Protein AF-A0A432S2Z3-F1 (afdb_monomer)

Radius of gyration: 18.78 Å; Cα contacts (8 Å, |Δi|>4): 650; chains: 1; bounding box: 51×46×51 Å

pLDDT: mean 90.77, std 9.57, range [35.53, 98.69]

Foldseek 3Di:
DAWAADAPVDRIWDWDWDKDWDWAADPPQKIKIWIKTQTPDTDQDHPDDQQDPDFDQLCVSLQRVDNDMFTQATWIKGKDAPDVQKIKIKIAARFGRFKGFIWIKIKGAPDQRQKMKIKIKTKIFTADSPDHRHTDPPDIFMWIWIKMWGFDVVVGKIWIKTFTAARVGWGGMKIKMWGADPNKIKIKMWTDTQCVVGDDPLHPDIWIKIKIWAQCCVVDPDDDRDIDIYMYTPRSYRPPHGDHGPDPPCVVCVCVGSNNCVVVVVVVD

Structure (mmCIF, N/CA/C/O backbone):
data_AF-A0A432S2Z3-F1
#
_entry.id   AF-A0A432S2Z3-F1
#
loop_
_atom_site.group_PDB
_atom_site.id
_atom_site.type_symbol
_atom_site.label_atom_id
_atom_site.label_alt_id
_atom_site.label_comp_id
_atom_site.label_asym_id
_atom_site.label_entity_id
_atom_site.label_seq_id
_atom_site.pdbx_PDB_ins_code
_atom_site.Cartn_x
_atom_site.Cartn_y
_atom_site.Cartn_z
_atom_site.occupancy
_atom_site.B_iso_or_equiv
_atom_site.auth_seq_id
_atom_site.auth_comp_id
_atom_site.auth_asym_id
_atom_site.auth_atom_id
_atom_site.pdbx_PDB_model_num
ATOM 1 N N . MET A 1 1 ? 5.017 -10.961 11.862 1.00 83.06 1 MET A N 1
ATOM 2 C CA . MET A 1 1 ? 5.140 -9.880 12.859 1.00 83.06 1 MET A CA 1
ATOM 3 C C . MET A 1 1 ? 4.697 -8.585 12.212 1.00 83.06 1 MET A C 1
ATOM 5 O O . MET A 1 1 ? 5.140 -8.296 11.106 1.00 83.06 1 MET A O 1
ATOM 9 N N . ARG A 1 2 ? 3.798 -7.854 12.864 1.00 89.19 2 ARG A N 1
ATOM 10 C CA . ARG A 1 2 ? 3.362 -6.504 12.489 1.00 89.19 2 ARG A CA 1
ATOM 11 C C . ARG A 1 2 ? 3.745 -5.581 13.637 1.00 89.19 2 ARG A C 1
ATOM 13 O O . ARG A 1 2 ? 3.625 -5.992 14.787 1.00 89.19 2 ARG A O 1
ATOM 20 N N . THR A 1 3 ? 4.217 -4.379 13.340 1.00 88.12 3 THR A N 1
ATOM 21 C CA . THR A 1 3 ? 4.682 -3.430 14.356 1.00 88.12 3 THR A CA 1
ATOM 22 C C . THR A 1 3 ? 4.161 -2.041 14.067 1.00 88.12 3 THR A C 1
ATOM 24 O O . THR A 1 3 ? 4.192 -1.605 12.917 1.00 88.12 3 THR A O 1
ATOM 27 N N . PHE A 1 4 ? 3.775 -1.340 15.123 1.00 86.69 4 PHE A N 1
ATOM 28 C CA . PHE A 1 4 ? 3.493 0.082 15.096 1.00 86.69 4 PHE A CA 1
ATOM 29 C C . PHE A 1 4 ? 4.321 0.780 16.159 1.00 86.69 4 PHE A C 1
ATOM 31 O O . PHE A 1 4 ? 4.591 0.242 17.234 1.00 86.69 4 PHE A O 1
ATOM 38 N N . LEU A 1 5 ? 4.748 1.984 15.825 1.00 84.00 5 LEU A N 1
ATOM 39 C CA . LEU A 1 5 ? 5.588 2.810 16.669 1.00 84.00 5 LEU A CA 1
ATOM 40 C C . LEU A 1 5 ? 4.879 4.138 16.904 1.00 84.00 5 LEU A C 1
ATOM 42 O O . LEU A 1 5 ? 4.073 4.570 16.077 1.00 84.00 5 LEU A O 1
ATOM 46 N N . ASN A 1 6 ? 5.230 4.786 18.011 1.00 80.69 6 ASN A N 1
ATOM 47 C CA . ASN A 1 6 ? 4.823 6.155 18.312 1.00 80.69 6 ASN A CA 1
ATOM 48 C C . ASN A 1 6 ? 3.299 6.337 18.469 1.00 80.69 6 ASN A C 1
ATOM 50 O O . ASN A 1 6 ? 2.695 7.193 17.823 1.00 80.69 6 ASN A O 1
ATOM 54 N N . ASP A 1 7 ? 2.681 5.521 19.329 1.00 82.38 7 ASP A N 1
ATOM 55 C CA . ASP A 1 7 ? 1.308 5.733 19.794 1.00 82.38 7 ASP A CA 1
ATOM 56 C C . ASP A 1 7 ? 1.295 6.238 21.248 1.00 82.38 7 ASP A C 1
ATOM 58 O O . ASP A 1 7 ? 2.054 5.717 22.071 1.00 82.38 7 ASP A O 1
ATOM 62 N N . PRO A 1 8 ? 0.428 7.200 21.614 1.00 80.56 8 PRO A N 1
ATOM 63 C CA . PRO A 1 8 ? 0.307 7.683 22.989 1.00 80.56 8 PRO A CA 1
ATOM 64 C C . PRO A 1 8 ? -0.006 6.589 24.021 1.00 80.56 8 PRO A C 1
ATOM 66 O O . PRO A 1 8 ? 0.366 6.722 25.182 1.00 80.56 8 PRO A O 1
ATOM 69 N N . SER A 1 9 ? -0.638 5.480 23.621 1.00 82.75 9 SER A N 1
ATOM 70 C CA . SER A 1 9 ? -0.904 4.338 24.509 1.00 82.75 9 SER A CA 1
ATOM 71 C C . SER A 1 9 ? 0.289 3.385 24.677 1.00 82.75 9 SER A C 1
ATOM 73 O O . SER A 1 9 ? 0.173 2.346 25.332 1.00 82.75 9 SER A O 1
ATOM 75 N N . GLY A 1 10 ? 1.424 3.671 24.037 1.00 84.12 10 GLY A N 1
ATOM 76 C CA . GLY A 1 10 ? 2.666 2.918 24.168 1.00 84.12 10 GLY A CA 1
ATOM 77 C C . GLY A 1 10 ? 3.571 3.088 22.952 1.00 84.12 10 GLY A C 1
ATOM 78 O O . GLY A 1 10 ? 3.137 2.922 21.813 1.00 84.12 10 GLY A O 1
ATOM 79 N N . ALA A 1 11 ? 4.855 3.348 23.205 1.00 84.75 11 ALA A N 1
ATOM 80 C CA . ALA A 1 11 ? 5.832 3.652 22.161 1.00 84.75 11 ALA A CA 1
ATOM 81 C C . ALA A 1 11 ? 6.032 2.517 21.139 1.00 84.75 11 ALA A C 1
ATOM 83 O O . ALA A 1 11 ? 6.330 2.799 19.979 1.00 84.75 11 ALA A O 1
ATOM 84 N N . PHE A 1 12 ? 5.849 1.256 21.553 1.00 90.31 12 PHE A N 1
ATOM 85 C CA . PHE A 1 12 ? 5.979 0.071 20.706 1.00 90.31 12 PHE A CA 1
ATOM 86 C C . PHE A 1 12 ? 4.759 -0.842 20.839 1.00 90.31 12 PHE A C 1
ATOM 88 O O . PHE A 1 12 ? 4.433 -1.327 21.927 1.00 90.31 12 PHE A O 1
ATOM 95 N N . LYS A 1 13 ? 4.108 -1.102 19.708 1.00 91.69 13 LYS A N 1
ATOM 96 C CA . LYS A 1 13 ? 2.968 -2.006 19.568 1.00 91.69 13 LYS A CA 1
ATOM 97 C C . LYS A 1 13 ? 3.309 -3.085 18.552 1.00 91.69 13 LYS A C 1
ATOM 99 O O . LYS A 1 13 ? 3.955 -2.811 17.541 1.00 91.69 13 LYS A O 1
ATOM 104 N N . TYR A 1 14 ? 2.861 -4.305 18.792 1.00 91.75 14 TYR A N 1
ATOM 105 C CA . TYR A 1 14 ? 3.186 -5.442 17.957 1.00 91.75 14 TYR A CA 1
ATOM 106 C C . TYR A 1 14 ? 2.089 -6.503 17.951 1.00 91.75 14 TYR A C 1
ATOM 108 O O . TYR A 1 14 ? 1.353 -6.697 18.917 1.00 91.75 14 TYR A O 1
ATOM 116 N N . GLU A 1 15 ? 2.060 -7.244 16.850 1.00 93.31 15 GLU A N 1
ATOM 117 C CA . GLU A 1 15 ? 1.366 -8.516 16.727 1.00 93.31 15 GLU A CA 1
ATOM 118 C C . GLU A 1 15 ? 2.347 -9.554 16.181 1.00 93.31 15 GLU A C 1
ATOM 120 O O . GLU A 1 15 ? 2.949 -9.388 15.109 1.00 93.31 15 GLU A O 1
ATOM 125 N N . ILE A 1 16 ? 2.491 -10.652 16.913 1.00 92.56 16 ILE A N 1
ATOM 126 C CA . ILE A 1 16 ? 3.128 -11.867 16.420 1.00 92.56 16 ILE A CA 1
ATOM 127 C C . ILE A 1 16 ? 2.003 -12.813 16.021 1.00 92.56 16 ILE A C 1
ATOM 129 O O . ILE A 1 16 ? 1.128 -13.126 16.822 1.00 92.56 16 ILE A O 1
ATOM 133 N N . SER A 1 17 ? 2.039 -13.268 14.775 1.00 93.69 17 SER A N 1
ATOM 134 C CA . SER A 1 17 ? 1.046 -14.164 14.196 1.00 93.69 17 SER A CA 1
ATOM 135 C C . SER A 1 17 ? 1.728 -15.264 13.399 1.00 93.69 17 SER A C 1
ATOM 137 O O . SER A 1 17 ? 2.817 -15.070 12.844 1.00 93.69 17 SER A O 1
ATOM 139 N N . TYR A 1 18 ? 1.045 -16.395 13.294 1.00 93.31 18 TYR A N 1
ATOM 140 C CA . TYR A 1 18 ? 1.329 -17.402 12.291 1.00 93.31 18 TYR A CA 1
ATOM 141 C C . TYR A 1 18 ? 0.541 -17.072 11.018 1.00 93.31 18 TYR A C 1
ATOM 143 O O . TYR A 1 18 ? -0.690 -17.054 11.024 1.00 93.31 18 TYR A O 1
ATOM 151 N N . ASP A 1 19 ? 1.253 -16.757 9.936 1.00 92.00 19 ASP A N 1
ATOM 152 C CA . ASP A 1 19 ? 0.658 -16.351 8.663 1.00 92.00 19 ASP A CA 1
ATOM 153 C C . ASP A 1 19 ? 0.707 -17.511 7.656 1.00 92.00 19 ASP A C 1
ATOM 155 O O . ASP A 1 19 ? 1.789 -17.980 7.295 1.00 92.00 19 ASP A O 1
ATOM 159 N N . VAL A 1 20 ? -0.455 -17.914 7.142 1.00 92.38 20 VAL A N 1
ATOM 160 C CA . VAL A 1 20 ? -0.591 -18.906 6.066 1.00 92.38 20 VAL A CA 1
ATOM 161 C C . VAL A 1 20 ? -0.991 -18.178 4.791 1.00 92.38 20 VAL A C 1
ATOM 163 O O . VAL A 1 20 ? -1.997 -17.471 4.761 1.00 92.38 20 VAL A O 1
ATOM 166 N N . GLY A 1 21 ? -0.185 -18.318 3.741 1.00 91.75 21 GLY A N 1
ATOM 167 C CA . GLY A 1 21 ? -0.427 -17.694 2.443 1.00 91.75 21 GLY A CA 1
ATOM 168 C C . GLY A 1 21 ? -0.534 -18.735 1.338 1.00 91.75 21 GLY A C 1
ATOM 169 O O . GLY A 1 21 ? 0.281 -19.652 1.282 1.00 91.75 21 GLY A O 1
ATOM 170 N N . LEU A 1 22 ? -1.502 -18.549 0.449 1.00 92.38 22 LEU A N 1
ATOM 171 C CA . LEU A 1 22 ? -1.678 -19.307 -0.782 1.00 92.38 22 LEU A CA 1
ATOM 172 C C . LEU A 1 22 ? -1.592 -18.341 -1.963 1.00 92.38 22 LEU A C 1
ATOM 174 O O . LEU A 1 22 ? -2.220 -17.278 -1.956 1.00 92.38 22 LEU A O 1
ATOM 178 N N . LYS A 1 23 ? -0.836 -18.728 -2.987 1.00 93.00 23 LYS A N 1
ATOM 179 C CA . LYS A 1 23 ? -0.859 -18.070 -4.287 1.00 93.00 23 LYS A CA 1
ATOM 180 C C . LYS A 1 23 ? -0.928 -19.136 -5.365 1.00 93.00 23 LYS A C 1
ATOM 182 O O . LYS A 1 23 ? 0.042 -19.861 -5.540 1.00 93.00 23 LYS A O 1
ATOM 187 N N . GLU A 1 24 ? -2.043 -19.174 -6.077 1.00 94.56 24 GLU A N 1
ATOM 188 C CA . GLU A 1 24 ? -2.313 -20.199 -7.082 1.00 94.56 24 GLU A CA 1
ATOM 189 C C . GLU A 1 24 ? -2.576 -19.548 -8.437 1.00 94.56 24 GLU A C 1
ATOM 191 O O . GLU A 1 24 ? -3.409 -18.642 -8.538 1.00 94.56 24 GLU A O 1
ATOM 196 N N . TYR A 1 25 ? -1.854 -19.988 -9.469 1.00 94.31 25 TYR A N 1
ATOM 197 C CA . TYR A 1 25 ? -2.072 -19.534 -10.840 1.00 94.31 25 TYR A CA 1
ATOM 198 C C . TYR A 1 25 ? -3.159 -20.382 -11.489 1.00 94.31 25 TYR A C 1
ATOM 200 O O . TYR A 1 25 ? -3.118 -21.606 -11.456 1.00 94.31 25 TYR A O 1
ATOM 208 N N . LEU A 1 26 ? -4.130 -19.708 -12.083 1.00 94.38 26 LEU A N 1
ATOM 209 C CA . LEU A 1 26 ? -5.248 -20.309 -12.790 1.00 94.38 26 LEU A CA 1
ATOM 210 C C . LEU A 1 26 ? -5.052 -20.136 -14.302 1.00 94.38 26 LEU A C 1
ATOM 212 O O . LEU A 1 26 ? -4.143 -19.442 -14.766 1.00 94.38 26 LEU A O 1
ATOM 216 N N . PHE A 1 27 ? -5.941 -20.740 -15.087 1.00 91.00 27 PHE A N 1
ATOM 217 C CA . PHE A 1 27 ? -5.995 -20.512 -16.530 1.00 91.00 27 PHE A CA 1
ATOM 218 C C . PHE A 1 27 ? -6.279 -19.032 -16.865 1.00 91.00 27 PHE A C 1
ATOM 220 O O . PHE A 1 27 ? -6.790 -18.269 -16.042 1.00 91.00 27 PHE A O 1
ATOM 227 N N . ASN A 1 28 ? -5.974 -18.625 -18.101 1.00 90.94 28 ASN A N 1
ATOM 228 C CA . ASN A 1 28 ? -6.302 -17.302 -18.654 1.00 90.94 28 ASN A CA 1
ATOM 229 C C . ASN A 1 28 ? -5.677 -16.111 -17.904 1.00 90.94 28 ASN A C 1
ATOM 231 O O . ASN A 1 28 ? -6.290 -15.053 -17.788 1.00 90.94 28 ASN A O 1
ATOM 235 N N . ASN A 1 29 ? -4.448 -16.270 -17.406 1.00 94.00 29 ASN A N 1
ATOM 236 C CA . ASN A 1 29 ? -3.693 -15.229 -16.699 1.00 94.00 29 ASN A CA 1
ATOM 237 C C . ASN A 1 29 ? -4.327 -14.742 -15.383 1.00 94.00 29 ASN A C 1
ATOM 239 O O . ASN A 1 29 ? -3.984 -13.668 -14.872 1.00 94.00 29 ASN A O 1
ATOM 243 N N . PHE A 1 30 ? -5.241 -15.534 -14.822 1.00 96.69 30 PHE A N 1
ATOM 244 C CA . PHE A 1 30 ? -5.771 -15.305 -13.490 1.00 96.69 30 PHE A CA 1
ATOM 245 C C . PHE A 1 30 ? -4.881 -15.952 -12.437 1.00 96.69 30 PHE A C 1
ATOM 247 O O . PHE A 1 30 ? -4.248 -16.978 -12.667 1.00 96.69 30 PHE A O 1
ATOM 254 N N . PHE A 1 31 ? -4.850 -15.371 -11.246 1.00 96.12 31 PHE A N 1
ATOM 255 C CA . PHE A 1 31 ? -4.277 -16.022 -10.079 1.00 96.12 31 PHE A CA 1
ATOM 256 C C . PHE A 1 31 ? -4.981 -15.559 -8.809 1.00 96.12 31 PHE A C 1
ATOM 258 O O . PHE A 1 31 ? -5.352 -14.390 -8.656 1.00 96.12 31 PHE A O 1
ATOM 265 N N . ILE A 1 32 ? -5.150 -16.478 -7.871 1.00 97.06 32 ILE A N 1
ATOM 266 C CA . ILE A 1 32 ? -5.733 -16.188 -6.566 1.00 97.06 32 ILE A CA 1
ATOM 267 C C . ILE A 1 32 ? -4.602 -15.963 -5.576 1.00 97.06 32 ILE A C 1
ATOM 269 O O . ILE A 1 32 ? -3.614 -16.695 -5.560 1.00 97.06 32 ILE A O 1
ATOM 273 N N . THR A 1 33 ? -4.753 -14.935 -4.746 1.00 95.81 33 THR A N 1
ATOM 274 C CA . THR A 1 33 ? -3.907 -14.728 -3.570 1.00 95.81 33 THR A CA 1
ATOM 275 C C . THR A 1 33 ? -4.793 -14.722 -2.338 1.00 95.81 33 THR A C 1
ATOM 277 O O . THR A 1 33 ? -5.794 -14.011 -2.297 1.00 95.81 33 THR A O 1
ATOM 280 N N . SER A 1 34 ? -4.425 -15.520 -1.344 1.00 96.00 34 SER A N 1
ATOM 281 C CA . SER A 1 34 ? -5.084 -15.558 -0.046 1.00 96.00 34 SER A CA 1
ATOM 282 C C . SER A 1 34 ? -4.031 -15.549 1.045 1.00 96.00 34 SER A C 1
ATOM 284 O O . SER A 1 34 ? -3.003 -16.221 0.940 1.00 96.00 34 SER A O 1
ATOM 286 N N . LYS A 1 35 ? -4.278 -14.791 2.106 1.00 95.50 35 LYS A N 1
ATOM 287 C CA . LYS A 1 35 ? -3.418 -14.772 3.278 1.00 95.50 35 LYS A CA 1
ATOM 288 C C . LYS A 1 35 ? -4.268 -14.687 4.531 1.00 95.50 35 LYS A C 1
ATOM 290 O O . LYS A 1 35 ? -5.021 -13.733 4.715 1.00 95.50 35 LYS A O 1
ATOM 295 N N . ILE A 1 36 ? -4.087 -15.656 5.416 1.00 95.75 36 ILE A N 1
ATOM 296 C CA . ILE A 1 36 ? -4.724 -15.731 6.728 1.00 95.75 36 ILE A CA 1
ATOM 297 C C . ILE A 1 36 ? -3.650 -15.512 7.792 1.00 95.75 36 ILE A C 1
ATOM 299 O O . ILE A 1 36 ? -2.535 -16.017 7.670 1.00 95.75 36 ILE A O 1
ATOM 303 N N . ALA A 1 37 ? -3.975 -14.738 8.822 1.00 95.06 37 ALA A N 1
ATOM 304 C CA . ALA A 1 37 ? -3.128 -14.519 9.985 1.00 95.06 37 ALA A CA 1
ATOM 305 C C . ALA A 1 37 ? -3.826 -15.043 11.241 1.00 95.06 37 ALA A C 1
ATOM 307 O O . ALA A 1 37 ? -4.972 -14.681 11.513 1.00 95.06 37 ALA A O 1
ATOM 308 N N . ILE A 1 38 ? -3.121 -15.877 11.999 1.00 95.81 38 ILE A N 1
ATOM 309 C CA . ILE A 1 38 ? -3.555 -16.411 13.290 1.00 95.81 38 ILE A CA 1
ATOM 310 C C . ILE A 1 38 ? -2.706 -15.721 14.364 1.00 95.81 38 ILE A C 1
ATOM 312 O O . ILE A 1 38 ? -1.513 -16.025 14.468 1.00 95.81 38 ILE A O 1
ATOM 316 N N . PRO A 1 39 ? -3.253 -14.748 15.111 1.00 94.81 39 PRO A N 1
ATOM 317 C CA . PRO A 1 39 ? -2.512 -14.065 16.167 1.00 94.81 39 PRO A CA 1
ATOM 318 C C . PRO A 1 39 ? -2.072 -15.047 17.255 1.00 94.81 39 PRO A C 1
ATOM 320 O O . PRO A 1 39 ? -2.840 -15.909 17.667 1.00 94.81 39 PRO A O 1
ATOM 323 N N . LEU A 1 40 ? -0.825 -14.917 17.703 1.00 94.88 40 LEU A N 1
ATOM 324 C CA . LEU A 1 40 ? -0.255 -15.672 18.824 1.00 94.88 40 LEU A CA 1
ATOM 325 C C . LEU A 1 40 ? -0.132 -14.781 20.062 1.00 94.88 40 LEU A C 1
ATOM 327 O O . LEU A 1 40 ? -0.437 -15.192 21.174 1.00 94.88 40 LEU A O 1
ATOM 331 N N . THR A 1 41 ? 0.322 -13.544 19.860 1.00 94.62 41 THR A N 1
ATOM 332 C CA . THR A 1 41 ? 0.353 -12.502 20.886 1.00 94.62 41 THR A CA 1
ATOM 333 C C . THR A 1 41 ? 0.211 -11.137 20.228 1.00 94.62 41 THR A C 1
ATOM 335 O O . THR A 1 41 ? 0.667 -10.926 19.099 1.00 94.62 41 THR A O 1
ATOM 338 N N . ASN A 1 42 ? -0.465 -10.220 20.912 1.00 94.44 42 ASN A N 1
ATOM 339 C CA . ASN A 1 42 ? -0.844 -8.934 20.353 1.00 94.44 42 ASN A CA 1
ATOM 340 C C . ASN A 1 42 ? -1.078 -7.912 21.463 1.00 94.44 42 ASN A C 1
ATOM 342 O O . ASN A 1 42 ? -1.812 -8.188 22.412 1.00 94.44 42 ASN A O 1
ATOM 346 N N . ASN A 1 43 ? -0.482 -6.731 21.321 1.00 93.38 43 ASN A N 1
ATOM 347 C CA . ASN A 1 43 ? -0.740 -5.587 22.194 1.00 93.38 43 ASN A CA 1
ATOM 348 C C . ASN A 1 43 ? -1.125 -4.318 21.410 1.00 93.38 43 ASN A C 1
ATOM 350 O O . ASN A 1 43 ? -1.099 -3.220 21.974 1.00 93.38 43 ASN A O 1
ATOM 354 N N . ILE A 1 44 ? -1.458 -4.450 20.120 1.00 92.88 44 ILE A N 1
ATOM 355 C CA . ILE A 1 44 ? -1.888 -3.337 19.271 1.00 92.88 44 ILE A CA 1
ATOM 356 C C . ILE A 1 44 ? -3.224 -2.814 19.785 1.00 92.88 44 ILE A C 1
ATOM 358 O O . ILE A 1 44 ? -4.248 -3.486 19.740 1.00 92.88 44 ILE A O 1
ATOM 362 N N . LYS A 1 45 ? -3.187 -1.579 20.264 1.00 91.38 45 LYS A N 1
ATOM 363 C CA . LYS A 1 45 ? -4.333 -0.773 20.663 1.00 91.38 45 LYS A CA 1
ATOM 364 C C . LYS A 1 45 ? -3.901 0.680 20.540 1.00 91.38 45 LYS A C 1
ATOM 366 O O . LYS A 1 45 ? -2.734 0.965 20.824 1.00 91.38 45 LYS A O 1
ATOM 371 N N . SER A 1 46 ? -4.806 1.562 20.138 1.00 88.19 46 SER A N 1
ATOM 372 C CA . SER A 1 46 ? -4.600 3.004 20.220 1.00 88.19 46 SER A CA 1
ATOM 373 C C . SER A 1 46 ? -5.595 3.626 21.201 1.00 88.19 46 SER A C 1
ATOM 375 O O . SER A 1 46 ? -6.655 3.063 21.472 1.00 88.19 46 SER A O 1
ATOM 377 N N . ILE A 1 47 ? -5.226 4.773 21.771 1.00 87.56 47 ILE A N 1
ATOM 378 C CA . ILE A 1 47 ? -6.174 5.681 22.443 1.00 87.56 47 ILE A CA 1
ATOM 379 C C . ILE A 1 47 ? -6.544 6.873 21.553 1.00 87.56 47 ILE A C 1
ATOM 381 O O . ILE A 1 47 ? -7.367 7.695 21.946 1.00 87.56 47 ILE A O 1
ATOM 385 N N . ASN A 1 48 ? -5.918 6.995 20.379 1.00 86.31 48 ASN A N 1
ATOM 386 C CA . ASN A 1 48 ? -6.251 8.034 19.420 1.00 86.31 48 ASN A CA 1
ATOM 387 C C . ASN A 1 48 ? -7.533 7.634 18.703 1.00 86.31 48 ASN A C 1
ATOM 389 O O . ASN A 1 48 ? -7.539 6.689 17.915 1.00 86.31 48 ASN A O 1
ATOM 393 N N . GLU A 1 49 ? -8.606 8.375 18.948 1.00 88.31 49 GLU A N 1
ATOM 394 C CA . GLU A 1 49 ? -9.818 8.192 18.165 1.00 88.31 49 GLU A CA 1
ATOM 395 C C . GLU A 1 49 ? -9.618 8.712 16.732 1.00 88.31 49 GLU A C 1
ATOM 397 O O . GLU A 1 49 ? -8.952 9.736 16.524 1.00 88.31 49 GLU A O 1
ATOM 402 N N . PRO A 1 50 ? -10.200 8.036 15.727 1.00 91.12 50 PRO A N 1
ATOM 403 C CA . PRO A 1 50 ? -10.155 8.505 14.354 1.00 91.12 50 PRO A CA 1
ATOM 404 C C . PRO A 1 50 ? -10.728 9.922 14.211 1.00 91.12 50 PRO A C 1
ATOM 406 O O . PRO A 1 50 ? -11.844 10.206 14.638 1.00 91.12 50 PRO A O 1
ATOM 409 N N . LEU A 1 51 ? -9.976 10.814 13.561 1.00 89.44 51 LEU A N 1
ATOM 410 C CA . LEU A 1 51 ? -10.332 12.237 13.433 1.00 89.44 51 LEU A CA 1
ATOM 411 C C . LEU A 1 51 ? -11.402 12.521 12.365 1.00 89.44 51 LEU A C 1
ATOM 413 O O . LEU A 1 51 ? -11.886 13.648 12.255 1.00 89.44 51 LEU A O 1
ATOM 417 N N . MET A 1 52 ? -11.752 11.521 11.555 1.00 88.69 52 MET A N 1
ATOM 418 C CA . MET A 1 52 ? -12.754 11.620 10.496 1.00 88.69 52 MET A CA 1
ATOM 419 C C . MET A 1 52 ? -13.918 10.677 10.785 1.00 88.69 52 MET A C 1
ATOM 421 O O . MET A 1 52 ? -13.704 9.556 11.234 1.00 88.69 52 MET A O 1
ATOM 425 N N . GLU A 1 53 ? -15.137 11.084 10.424 1.00 88.31 53 GLU A N 1
ATOM 426 C CA . GLU A 1 53 ? -16.344 10.247 10.544 1.00 88.31 53 GLU A CA 1
ATOM 427 C C . GLU A 1 53 ? -16.194 8.900 9.818 1.00 88.31 53 GLU A C 1
ATOM 429 O O . GLU A 1 53 ? -16.629 7.854 10.291 1.00 88.31 53 GLU A O 1
ATOM 434 N N . ASN A 1 54 ? -15.543 8.926 8.653 1.00 91.88 54 ASN A N 1
ATOM 435 C CA . ASN A 1 54 ? -15.263 7.748 7.847 1.00 91.88 54 ASN A CA 1
ATOM 436 C C . ASN A 1 54 ? -13.745 7.604 7.674 1.00 91.88 54 ASN A C 1
ATOM 438 O O . ASN A 1 54 ? -13.212 8.064 6.657 1.00 91.88 54 ASN A O 1
ATOM 442 N N . PRO A 1 55 ? -13.046 7.016 8.659 1.00 94.06 55 PRO A N 1
ATOM 443 C CA . PRO A 1 55 ? -11.596 6.895 8.626 1.00 94.06 55 PRO A CA 1
ATOM 444 C C . PRO A 1 5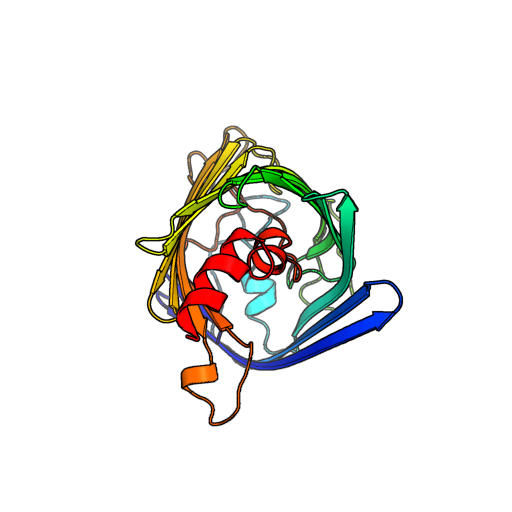5 ? -11.126 5.938 7.534 1.00 94.06 55 PRO A C 1
ATOM 446 O O . PRO A 1 55 ? -11.836 5.006 7.150 1.00 94.06 55 PRO A O 1
ATOM 449 N N . VAL A 1 56 ? -9.914 6.164 7.029 1.00 94.69 56 VAL A N 1
ATOM 450 C CA . VAL A 1 56 ? -9.302 5.347 5.974 1.00 94.69 56 VAL A CA 1
ATOM 451 C C . VAL A 1 56 ? -8.339 4.326 6.578 1.00 94.69 56 VAL A C 1
ATOM 453 O O . VAL A 1 56 ? -8.467 3.131 6.306 1.00 94.69 56 VAL A O 1
ATOM 456 N N . ARG A 1 57 ? -7.396 4.779 7.407 1.00 93.94 57 ARG A N 1
ATOM 457 C CA . ARG A 1 57 ? -6.364 3.973 8.078 1.00 93.94 57 ARG A CA 1
ATOM 458 C C . ARG A 1 57 ? -6.275 4.224 9.576 1.00 93.94 57 ARG A C 1
ATOM 460 O O . ARG A 1 57 ? -5.774 3.349 10.273 1.00 93.94 57 ARG A O 1
ATOM 467 N N . SER A 1 58 ? -6.748 5.367 10.068 1.00 93.62 58 SER A N 1
ATOM 468 C CA . SER A 1 58 ? -6.602 5.739 11.480 1.00 93.62 58 SER A CA 1
ATOM 469 C C . SER A 1 58 ? -7.302 4.784 12.457 1.00 93.62 58 SER A C 1
ATOM 471 O O . SER A 1 58 ? -6.930 4.749 13.620 1.00 93.62 58 SER A O 1
ATOM 473 N N . ASP A 1 59 ? -8.238 3.958 11.980 1.00 94.44 59 ASP A N 1
ATOM 474 C CA . ASP A 1 59 ? -8.940 2.905 12.725 1.00 94.44 59 ASP A CA 1
ATOM 475 C C . ASP A 1 59 ? -8.306 1.500 12.590 1.00 94.44 59 ASP A C 1
ATOM 477 O O . ASP A 1 59 ? -8.970 0.493 12.837 1.00 94.44 59 ASP A O 1
ATOM 481 N N . ILE A 1 60 ? -7.047 1.383 12.146 1.00 93.81 60 ILE A N 1
ATOM 482 C CA . ILE A 1 60 ? -6.364 0.090 11.921 1.00 93.81 60 ILE A CA 1
ATOM 483 C C . ILE A 1 60 ? -6.190 -0.748 13.192 1.00 93.81 60 ILE A C 1
ATOM 485 O O . ILE A 1 60 ? -6.190 -1.981 13.108 1.00 93.81 60 ILE A O 1
ATOM 489 N N . ASP A 1 61 ? -6.094 -0.124 14.366 1.00 93.56 61 ASP A N 1
ATOM 490 C CA . ASP A 1 61 ? -6.043 -0.831 15.648 1.00 93.56 61 ASP A CA 1
ATOM 491 C C . ASP A 1 61 ? -7.301 -1.674 15.889 1.00 93.56 61 ASP A C 1
ATOM 493 O O . ASP A 1 61 ? -7.194 -2.769 16.433 1.00 93.56 61 ASP A O 1
ATOM 497 N N . ARG A 1 62 ? -8.471 -1.241 15.404 1.00 93.81 62 ARG A N 1
ATOM 498 C CA . ARG A 1 62 ? -9.724 -2.008 15.517 1.00 93.81 62 ARG A CA 1
ATOM 499 C C . ARG A 1 62 ? -9.680 -3.329 14.751 1.00 93.81 62 ARG A C 1
ATOM 501 O O . ARG A 1 62 ? -10.320 -4.290 15.169 1.00 93.81 62 ARG A O 1
ATOM 508 N N . TYR A 1 63 ? -8.905 -3.393 13.665 1.00 94.06 63 TYR A N 1
ATOM 509 C CA . TYR A 1 63 ? -8.711 -4.607 12.861 1.00 94.06 63 TYR A CA 1
ATOM 510 C C . TYR A 1 63 ? -7.581 -5.457 13.424 1.00 94.06 63 TYR A C 1
ATOM 512 O O . TYR A 1 63 ? -7.721 -6.669 13.563 1.00 94.06 63 TYR A O 1
ATOM 520 N N . LEU A 1 64 ? -6.435 -4.834 13.713 1.00 93.38 64 LEU A N 1
ATOM 521 C CA . LEU A 1 64 ? -5.239 -5.560 14.118 1.00 93.38 64 LEU A CA 1
ATOM 522 C C . LEU A 1 64 ? -5.252 -5.944 15.588 1.00 93.38 64 LEU A C 1
ATOM 524 O O . LEU A 1 64 ? -4.785 -7.029 15.882 1.00 93.38 64 LEU A O 1
ATOM 528 N N . GLY A 1 65 ? -5.825 -5.147 16.486 1.00 91.50 65 GLY A N 1
ATOM 529 C CA . GLY A 1 65 ? -5.834 -5.385 17.934 1.00 91.50 65 GLY A CA 1
ATOM 530 C C . GLY A 1 65 ? -6.667 -6.581 18.401 1.00 91.50 65 GLY A C 1
ATOM 531 O O . GLY A 1 65 ? -6.582 -6.984 19.558 1.00 91.50 65 GLY A O 1
ATOM 532 N N . GLN A 1 66 ? -7.454 -7.189 17.513 1.00 89.06 66 GLN A N 1
ATOM 533 C CA . GLN A 1 66 ? -8.238 -8.379 17.839 1.00 89.06 66 GLN A CA 1
ATOM 534 C C . GLN A 1 66 ? -7.349 -9.623 17.967 1.00 89.06 66 GLN A C 1
ATOM 536 O O . GLN A 1 66 ? -6.349 -9.755 17.264 1.00 89.06 66 GLN A O 1
ATOM 541 N N . GLN A 1 67 ? -7.736 -10.585 18.807 1.00 90.94 67 GLN A N 1
ATOM 542 C CA . GLN A 1 67 ? -7.048 -11.887 18.908 1.00 90.94 67 GLN A CA 1
ATOM 543 C C . GLN A 1 67 ? -7.623 -12.956 17.964 1.00 90.94 67 GLN A C 1
ATOM 545 O O . GLN A 1 67 ? -7.113 -14.069 17.890 1.00 90.94 67 GLN A O 1
ATOM 550 N N . ASN A 1 68 ? -8.667 -12.620 17.207 1.00 92.38 68 ASN A N 1
ATOM 551 C CA . ASN A 1 68 ? -9.306 -13.541 16.275 1.00 92.38 68 ASN A CA 1
ATOM 552 C C . ASN A 1 68 ? -8.460 -13.748 15.009 1.00 92.38 68 ASN A C 1
ATOM 554 O O . ASN A 1 68 ? -7.608 -12.925 14.657 1.00 92.38 68 ASN A O 1
ATOM 558 N N . ILE A 1 69 ? -8.741 -14.843 14.296 1.00 94.56 69 ILE A N 1
ATOM 559 C CA . ILE A 1 69 ? -8.190 -15.113 12.961 1.00 94.56 69 ILE A CA 1
ATOM 560 C C . ILE A 1 69 ? -8.531 -13.944 12.030 1.00 94.56 69 ILE A C 1
ATOM 562 O O . ILE A 1 69 ? -9.642 -13.420 12.066 1.00 94.56 69 ILE A O 1
ATOM 566 N N . LYS A 1 70 ? -7.585 -13.550 11.171 1.00 94.50 70 LYS A N 1
ATOM 567 C CA . LYS A 1 70 ? -7.744 -12.430 10.236 1.00 94.50 70 LYS A CA 1
ATOM 568 C C . LYS A 1 70 ? -7.508 -12.873 8.803 1.00 94.50 70 LYS A C 1
ATOM 570 O O . LYS A 1 70 ? -6.493 -13.494 8.496 1.00 94.50 70 LYS A O 1
ATOM 575 N N . ILE A 1 71 ? -8.397 -12.474 7.899 1.00 95.62 71 ILE A N 1
ATOM 576 C CA . ILE A 1 71 ? -8.154 -12.578 6.456 1.00 95.62 71 ILE A CA 1
ATOM 577 C C . ILE A 1 71 ? -7.397 -11.321 6.035 1.00 95.62 71 ILE A C 1
ATOM 579 O O . ILE A 1 71 ? -7.985 -10.246 5.914 1.00 95.62 71 ILE A O 1
ATOM 583 N N . MET A 1 72 ? -6.089 -11.449 5.834 1.00 95.12 72 MET A N 1
ATOM 584 C CA . MET A 1 72 ? -5.219 -10.355 5.399 1.00 95.12 72 MET A CA 1
ATOM 585 C C . MET A 1 72 ? -5.498 -9.968 3.951 1.00 95.12 72 MET A C 1
ATOM 587 O O . MET A 1 72 ? -5.493 -8.785 3.627 1.00 95.12 72 MET A O 1
ATOM 591 N N . ASN A 1 73 ? -5.739 -10.964 3.102 1.00 96.06 73 ASN A N 1
ATOM 592 C CA . ASN A 1 73 ? -6.309 -10.782 1.777 1.00 96.06 73 ASN A CA 1
ATOM 593 C C . ASN A 1 73 ? -6.973 -12.077 1.292 1.00 96.06 73 ASN A C 1
ATOM 595 O O . ASN A 1 73 ? -6.654 -13.166 1.770 1.00 96.06 73 ASN A O 1
ATOM 599 N N . LEU A 1 74 ? -7.894 -11.921 0.350 1.00 97.62 74 LEU A N 1
ATOM 600 C CA . LEU A 1 74 ? -8.484 -12.969 -0.470 1.00 97.62 74 LEU A CA 1
ATOM 601 C C . LEU A 1 74 ? -8.931 -12.310 -1.777 1.00 97.62 74 LEU A C 1
ATOM 603 O O . LEU A 1 74 ? -10.016 -11.730 -1.850 1.00 97.62 74 LEU A O 1
ATOM 607 N N . SER A 1 75 ? -8.070 -12.372 -2.785 1.00 97.56 75 SER A N 1
ATOM 608 C CA . SER A 1 75 ? -8.250 -11.654 -4.045 1.00 97.56 75 SER A CA 1
ATOM 609 C C . SER A 1 75 ? -8.077 -12.558 -5.241 1.00 97.56 75 SER A C 1
ATOM 611 O O . SER A 1 75 ? -7.107 -13.316 -5.331 1.00 97.56 75 SER A O 1
ATOM 613 N N . LEU A 1 76 ? -8.972 -12.379 -6.205 1.00 98.06 76 LEU A N 1
ATOM 614 C CA . LEU A 1 76 ? -8.764 -12.811 -7.572 1.00 98.06 76 LEU A CA 1
ATOM 615 C C . LEU A 1 76 ? -8.023 -11.701 -8.315 1.00 98.06 76 LEU A C 1
ATOM 617 O O . LEU A 1 76 ? -8.410 -10.534 -8.264 1.00 98.06 76 LEU A O 1
ATOM 621 N N . ASN A 1 77 ? -6.951 -12.067 -8.999 1.00 98.06 77 ASN A N 1
ATOM 622 C CA . ASN A 1 77 ? -6.105 -11.140 -9.728 1.00 98.06 77 ASN A CA 1
ATOM 623 C C . ASN A 1 77 ? -6.043 -11.575 -11.188 1.00 98.06 77 ASN A C 1
ATOM 625 O O . ASN A 1 77 ? -6.027 -12.769 -11.479 1.00 98.06 77 ASN A O 1
ATOM 629 N N . TYR A 1 78 ? -5.968 -10.605 -12.084 1.00 97.19 78 TYR A N 1
ATOM 630 C CA . TYR A 1 78 ? -5.753 -10.800 -13.509 1.00 97.19 78 TYR A CA 1
ATOM 631 C C . TYR A 1 78 ? -4.601 -9.911 -13.947 1.00 97.19 78 TYR A C 1
ATOM 633 O O . TYR A 1 78 ? -4.518 -8.755 -13.527 1.00 97.19 78 TYR A O 1
ATOM 641 N N . MET A 1 79 ? -3.714 -10.430 -14.787 1.00 95.75 79 MET A N 1
ATOM 642 C CA . MET A 1 79 ? -2.628 -9.634 -15.338 1.00 95.75 79 MET A CA 1
ATOM 643 C C . MET A 1 79 ? -2.299 -10.082 -16.751 1.00 95.75 79 MET A C 1
ATOM 645 O O . MET A 1 79 ? -2.103 -11.267 -16.978 1.00 95.75 79 MET A O 1
ATOM 649 N N . ASN A 1 80 ? -2.177 -9.156 -17.696 1.00 94.75 80 ASN A N 1
ATOM 650 C CA . ASN A 1 80 ? -1.844 -9.510 -19.073 1.00 94.75 80 ASN A CA 1
ATOM 651 C C . ASN A 1 80 ? -1.001 -8.426 -19.756 1.00 94.75 80 ASN A C 1
ATOM 653 O O . ASN A 1 80 ? -0.975 -7.275 -19.318 1.00 94.75 80 ASN A O 1
ATOM 657 N N . SER A 1 81 ? -0.324 -8.795 -20.842 1.00 93.62 81 SER A N 1
ATOM 658 C CA . SER A 1 81 ? 0.239 -7.843 -21.795 1.00 93.62 81 SER A CA 1
ATOM 659 C C . SER A 1 81 ? -0.839 -7.485 -22.819 1.00 93.62 81 SER A C 1
ATOM 661 O O . SER A 1 81 ? -1.402 -8.366 -23.462 1.00 93.62 81 SER A O 1
ATOM 663 N N . LEU A 1 82 ? -1.164 -6.197 -22.932 1.00 91.88 82 LEU A N 1
ATOM 664 C CA . LEU A 1 82 ? -2.143 -5.697 -23.905 1.00 91.88 82 LEU A CA 1
ATOM 665 C C . LEU A 1 82 ? -1.503 -5.468 -25.275 1.00 91.88 82 LEU A C 1
ATOM 667 O O . LEU A 1 82 ? -2.099 -5.744 -26.311 1.00 91.88 82 LEU A O 1
ATOM 671 N N . TYR A 1 83 ? -0.289 -4.928 -25.262 1.00 90.56 83 TYR A N 1
ATOM 672 C CA . TYR A 1 83 ? 0.511 -4.621 -26.438 1.00 90.56 83 TYR A CA 1
ATOM 673 C C . TYR A 1 83 ? 1.989 -4.628 -26.044 1.00 90.56 83 TYR A C 1
ATOM 675 O O . TYR A 1 83 ? 2.321 -4.756 -24.859 1.00 90.56 83 TYR A O 1
ATOM 683 N N . LYS A 1 84 ? 2.891 -4.432 -27.013 1.00 88.62 84 LYS A N 1
ATOM 684 C CA . LYS A 1 84 ? 4.321 -4.266 -26.736 1.00 88.62 84 LYS A CA 1
ATOM 685 C C . LYS A 1 84 ? 4.521 -3.232 -25.622 1.00 88.62 84 LYS A C 1
ATOM 687 O O . LYS A 1 84 ? 4.017 -2.113 -25.702 1.00 88.62 84 LYS A O 1
ATOM 692 N N . ASN A 1 85 ? 5.226 -3.649 -24.574 1.00 91.19 85 ASN A N 1
ATOM 693 C CA . ASN A 1 85 ? 5.548 -2.858 -23.387 1.00 91.19 85 ASN A CA 1
ATOM 694 C C . ASN A 1 85 ? 4.345 -2.331 -22.579 1.00 91.19 85 ASN A C 1
ATOM 696 O O . ASN A 1 85 ? 4.555 -1.563 -21.645 1.00 91.19 85 ASN A O 1
ATOM 700 N N . THR A 1 86 ? 3.111 -2.738 -22.895 1.00 94.88 86 THR A N 1
ATOM 701 C CA . THR A 1 86 ? 1.892 -2.307 -22.197 1.00 94.88 86 THR A CA 1
ATOM 702 C C . THR A 1 86 ? 1.279 -3.474 -21.441 1.00 94.88 86 THR A C 1
ATOM 704 O O . THR A 1 86 ? 0.994 -4.525 -22.019 1.00 94.88 86 THR A O 1
ATOM 707 N N . PHE A 1 87 ? 1.033 -3.277 -20.153 1.00 95.81 87 PHE A N 1
ATOM 708 C CA . PHE A 1 87 ? 0.536 -4.296 -19.243 1.00 95.81 87 PHE A CA 1
ATOM 709 C C . PHE A 1 87 ? -0.682 -3.783 -18.493 1.00 95.81 87 PHE A C 1
ATOM 711 O O . PHE A 1 87 ? -0.771 -2.602 -18.168 1.00 95.81 87 PHE A O 1
ATOM 718 N N . ILE A 1 88 ? -1.601 -4.690 -18.194 1.00 97.50 88 ILE A N 1
ATOM 719 C CA . ILE A 1 88 ? -2.761 -4.438 -17.348 1.00 97.50 88 ILE A CA 1
ATOM 720 C C . ILE A 1 88 ? -2.720 -5.381 -16.154 1.00 97.50 88 ILE A C 1
ATOM 722 O O . ILE A 1 88 ? -2.347 -6.548 -16.289 1.00 97.50 88 ILE A O 1
ATOM 726 N N . GLY A 1 89 ? -3.118 -4.875 -14.994 1.00 97.44 89 GLY A N 1
ATOM 727 C CA . GLY A 1 89 ? -3.294 -5.643 -13.773 1.00 97.44 89 GLY A CA 1
ATOM 728 C C . GLY A 1 89 ? -4.582 -5.225 -13.083 1.00 97.44 89 GLY A C 1
ATOM 729 O O . GLY A 1 89 ? -4.821 -4.034 -12.915 1.00 97.44 89 GLY A O 1
ATOM 730 N N . VAL A 1 90 ? -5.401 -6.191 -12.681 1.00 98.06 90 VAL A N 1
ATOM 731 C CA . VAL A 1 90 ? -6.664 -5.966 -11.965 1.00 98.06 90 VAL A CA 1
ATOM 732 C C . VAL A 1 90 ? -6.728 -6.905 -10.763 1.00 98.06 90 VAL A C 1
ATOM 734 O O . VAL A 1 90 ? -6.282 -8.050 -10.832 1.00 98.06 90 VAL A O 1
ATOM 737 N N . SER A 1 91 ? -7.266 -6.430 -9.644 1.00 98.25 91 SER A N 1
ATOM 738 C CA . SER A 1 91 ? -7.495 -7.197 -8.417 1.00 98.25 91 SER A CA 1
ATOM 739 C C . SER A 1 91 ? -8.901 -6.942 -7.898 1.00 98.25 91 SER A C 1
ATOM 741 O O . SER A 1 91 ? -9.311 -5.789 -7.761 1.00 98.25 91 SER A O 1
ATOM 743 N N . ALA A 1 92 ? -9.626 -8.008 -7.573 1.00 98.31 92 ALA A N 1
ATOM 744 C CA . ALA A 1 92 ? -10.963 -7.929 -7.004 1.00 98.31 92 ALA A CA 1
ATOM 745 C C . ALA A 1 92 ? -11.123 -8.872 -5.804 1.00 98.31 92 ALA A C 1
ATOM 747 O O . ALA A 1 92 ? -10.605 -9.991 -5.800 1.00 98.31 92 ALA A O 1
ATOM 748 N N . GLY A 1 93 ? -11.878 -8.422 -4.802 1.00 97.94 93 GLY A N 1
ATOM 749 C CA . GLY A 1 93 ? -12.172 -9.171 -3.581 1.00 97.94 93 GLY A CA 1
ATOM 750 C C . GLY A 1 93 ? -11.672 -8.450 -2.333 1.00 97.94 93 GLY A C 1
ATOM 751 O O . GLY A 1 93 ? -11.718 -7.224 -2.240 1.00 97.94 93 GLY A O 1
ATOM 752 N N . TYR A 1 94 ? -11.194 -9.213 -1.357 1.00 97.62 94 TYR A N 1
ATOM 753 C CA . TYR A 1 94 ? -10.629 -8.702 -0.111 1.00 97.62 94 TYR A CA 1
ATOM 754 C C . TYR A 1 94 ? -9.155 -8.371 -0.352 1.00 97.62 94 TYR A C 1
ATOM 756 O O . TYR A 1 94 ? -8.268 -9.114 0.059 1.00 97.62 94 TYR A O 1
ATOM 764 N N . ASN A 1 95 ? -8.903 -7.275 -1.069 1.00 95.88 95 ASN A N 1
ATOM 765 C CA . ASN A 1 95 ? -7.564 -6.872 -1.516 1.00 95.88 95 ASN A CA 1
ATOM 766 C C . ASN A 1 95 ? -6.598 -6.585 -0.365 1.00 95.88 95 ASN A C 1
ATOM 768 O O . ASN A 1 95 ? -5.389 -6.789 -0.494 1.00 95.88 95 ASN A O 1
ATOM 772 N N . GLU A 1 96 ? -7.126 -6.199 0.790 1.00 95.69 96 GLU A N 1
ATOM 773 C CA . GLU A 1 96 ? -6.335 -5.981 1.988 1.00 95.69 96 GLU A CA 1
ATOM 774 C C . GLU A 1 96 ? -7.171 -6.119 3.260 1.00 95.69 96 GLU A C 1
ATOM 776 O O . GLU A 1 96 ? -8.388 -6.296 3.206 1.00 95.69 96 GLU A O 1
ATOM 781 N N . LEU A 1 97 ? -6.527 -5.995 4.425 1.00 95.75 97 LEU A N 1
ATOM 782 C CA . LEU A 1 97 ? -7.158 -6.196 5.730 1.00 95.75 97 LEU A CA 1
ATOM 783 C C . LEU A 1 97 ? -8.379 -5.294 5.963 1.00 95.75 97 LEU A C 1
ATOM 785 O O . LEU A 1 97 ? -9.377 -5.756 6.505 1.00 95.75 97 LEU A O 1
ATOM 789 N N . MET A 1 98 ? -8.303 -4.023 5.563 1.00 96.81 98 MET A N 1
ATOM 790 C CA . MET A 1 98 ? -9.333 -3.023 5.878 1.00 96.81 98 MET A CA 1
ATOM 791 C C . MET A 1 98 ? -10.358 -2.828 4.764 1.00 96.81 98 MET A C 1
ATOM 793 O O . MET A 1 98 ? -11.449 -2.328 5.027 1.00 96.81 98 MET A O 1
ATOM 797 N N . PHE A 1 99 ? -10.019 -3.192 3.528 1.00 97.50 99 PHE A N 1
ATOM 798 C CA . PHE A 1 99 ? -10.796 -2.843 2.347 1.00 97.50 99 PHE A CA 1
ATOM 799 C C . PHE A 1 99 ? -11.044 -4.057 1.454 1.00 97.50 99 PHE A C 1
ATOM 801 O O . PHE A 1 99 ? -10.176 -4.908 1.252 1.00 97.50 99 PHE A O 1
ATOM 808 N N . ALA A 1 100 ? -12.255 -4.112 0.909 1.00 98.00 100 ALA A N 1
ATOM 809 C CA . ALA A 1 100 ? -12.648 -5.031 -0.147 1.00 98.00 100 ALA A CA 1
ATOM 810 C C . ALA A 1 100 ? -13.206 -4.227 -1.326 1.00 98.00 100 ALA A C 1
ATOM 812 O O . ALA A 1 100 ? -13.860 -3.202 -1.129 1.00 98.00 100 ALA A O 1
ATOM 813 N N . GLY A 1 101 ? -12.949 -4.670 -2.550 1.00 97.75 101 GLY A N 1
ATOM 814 C CA . GLY A 1 101 ? -13.385 -3.961 -3.746 1.00 97.75 101 GLY A CA 1
ATOM 815 C C . GLY A 1 101 ? -12.626 -4.392 -4.986 1.00 97.75 101 GLY A C 1
ATOM 816 O O . GLY A 1 101 ? -12.146 -5.523 -5.064 1.00 97.75 101 GLY A O 1
ATOM 817 N N . ILE A 1 102 ? -12.536 -3.482 -5.949 1.00 98.50 102 ILE A N 1
ATOM 818 C CA . ILE A 1 102 ? -11.863 -3.691 -7.228 1.00 98.50 102 ILE A CA 1
ATOM 819 C C . ILE A 1 102 ? -10.880 -2.556 -7.488 1.00 98.50 102 ILE A C 1
ATOM 821 O O . ILE A 1 102 ? -11.158 -1.403 -7.171 1.00 98.50 102 ILE A O 1
ATOM 825 N N . GLY A 1 103 ? -9.748 -2.875 -8.093 1.00 98.38 103 GLY A N 1
ATOM 826 C CA . GLY A 1 103 ? -8.809 -1.871 -8.562 1.00 98.38 103 GLY A CA 1
ATOM 827 C C . GLY A 1 103 ? -7.795 -2.450 -9.522 1.00 98.38 103 GLY A C 1
ATOM 828 O O . GLY A 1 103 ? -7.701 -3.669 -9.691 1.00 98.38 103 GLY A O 1
ATOM 829 N N . GLY A 1 104 ? -7.049 -1.577 -10.177 1.00 98.00 104 GLY A N 1
ATOM 830 C CA . GLY A 1 104 ? -6.045 -1.993 -11.136 1.00 98.00 104 GLY A CA 1
ATOM 831 C C . GLY A 1 104 ? -5.151 -0.866 -11.618 1.00 98.00 104 GLY A C 1
ATOM 832 O O . GLY A 1 104 ? -5.327 0.300 -11.262 1.00 98.00 104 GLY A O 1
ATOM 833 N N . ASP A 1 105 ? -4.195 -1.254 -12.453 1.00 97.44 105 ASP A N 1
ATOM 834 C CA . ASP A 1 105 ? -3.279 -0.363 -13.148 1.00 97.44 105 ASP A CA 1
ATOM 835 C C . ASP A 1 105 ? -3.160 -0.785 -14.619 1.00 97.44 105 ASP A C 1
ATOM 837 O O . ASP A 1 105 ? -3.178 -1.976 -14.949 1.00 97.44 105 ASP A O 1
ATOM 841 N N . ILE A 1 106 ? -2.963 0.196 -15.494 1.00 97.94 106 ILE A N 1
ATOM 842 C CA . ILE A 1 106 ? -2.389 0.015 -16.828 1.00 97.94 106 ILE A CA 1
ATOM 843 C C . ILE A 1 106 ? -1.020 0.687 -16.813 1.00 97.94 106 ILE A C 1
ATOM 845 O O . ILE A 1 106 ? -0.890 1.825 -16.366 1.00 97.94 106 ILE A O 1
ATOM 849 N N . LEU A 1 107 ? -0.002 -0.016 -17.296 1.00 97.12 107 LEU A N 1
ATOM 850 C CA . LEU A 1 107 ? 1.396 0.389 -17.226 1.00 97.12 107 LEU A CA 1
ATOM 851 C C . LEU A 1 107 ? 2.058 0.246 -18.595 1.00 97.12 107 LEU A C 1
ATOM 853 O O . LEU A 1 107 ? 1.940 -0.797 -19.232 1.00 97.12 107 LEU A O 1
ATOM 857 N N . TYR A 1 108 ? 2.797 1.265 -19.010 1.00 96.19 108 TYR A N 1
ATOM 858 C CA . TYR A 1 108 ? 3.580 1.291 -20.236 1.00 96.19 108 TYR A CA 1
ATOM 859 C C . TYR A 1 108 ? 5.061 1.523 -19.928 1.00 96.19 108 TYR A C 1
ATOM 861 O O . TYR A 1 108 ? 5.410 2.520 -19.296 1.00 96.19 108 TYR A O 1
ATOM 869 N N . PHE A 1 109 ? 5.929 0.624 -20.393 1.00 94.88 109 PHE A N 1
ATOM 870 C CA . PHE A 1 109 ? 7.385 0.759 -20.300 1.00 94.88 109 PHE A CA 1
ATOM 871 C C . PHE A 1 109 ? 7.955 1.475 -21.530 1.00 94.88 109 PHE A C 1
ATOM 873 O O . PHE A 1 109 ? 7.730 1.073 -22.674 1.00 94.88 109 PHE A O 1
ATOM 880 N N . ILE A 1 110 ? 8.742 2.519 -21.291 1.00 94.00 110 ILE A N 1
ATOM 881 C CA . ILE A 1 110 ? 9.344 3.353 -22.331 1.00 94.00 110 ILE A CA 1
ATOM 882 C C . ILE A 1 110 ? 10.755 2.843 -22.633 1.00 94.00 110 ILE A C 1
ATOM 884 O O . ILE A 1 110 ? 11.553 2.634 -21.720 1.00 94.00 110 ILE A O 1
ATOM 888 N N . GLY A 1 111 ? 11.071 2.702 -23.923 1.00 88.75 111 GLY A N 1
ATOM 889 C CA . GLY A 1 111 ? 12.426 2.422 -24.395 1.00 88.75 111 GLY A CA 1
ATOM 890 C C . GLY A 1 111 ? 12.990 1.109 -23.855 1.00 88.75 111 GLY A C 1
ATOM 891 O O . GLY A 1 111 ? 12.430 0.041 -24.106 1.00 88.75 111 GLY A O 1
ATOM 892 N N . ASP A 1 112 ? 14.105 1.212 -23.132 1.00 83.50 112 ASP A N 1
ATOM 893 C CA . ASP A 1 112 ? 14.800 0.082 -22.512 1.00 83.50 112 ASP A CA 1
ATOM 894 C C . ASP A 1 112 ? 13.981 -0.572 -21.385 1.00 83.50 112 ASP A C 1
ATOM 896 O O . ASP A 1 112 ? 14.094 -1.774 -21.159 1.00 83.50 112 ASP A O 1
ATOM 900 N N . GLY A 1 113 ? 13.077 0.174 -20.748 1.00 85.94 113 GLY A N 1
ATOM 901 C CA . GLY A 1 113 ? 12.270 -0.280 -19.618 1.00 85.94 113 GLY A CA 1
ATOM 902 C C . GLY A 1 113 ? 12.740 0.255 -18.265 1.00 85.94 113 GLY A C 1
ATOM 903 O O . GLY A 1 113 ? 12.232 -0.205 -17.240 1.00 85.94 113 GLY A O 1
ATOM 904 N N . LYS A 1 114 ? 13.662 1.231 -18.238 1.00 91.38 114 LYS A N 1
ATOM 905 C CA . LYS A 1 114 ? 14.003 1.996 -17.023 1.00 91.38 114 LYS A CA 1
ATOM 906 C C . LYS A 1 114 ? 12.913 2.970 -16.619 1.00 91.38 114 LYS A C 1
ATOM 908 O O . LYS A 1 114 ? 12.762 3.266 -15.440 1.00 91.38 114 LYS A O 1
ATOM 913 N N . HIS A 1 115 ? 12.165 3.467 -17.595 1.00 94.94 115 HIS A N 1
ATOM 914 C CA . HIS A 1 115 ? 11.067 4.394 -17.388 1.00 94.94 115 HIS A CA 1
ATOM 915 C C . HIS A 1 115 ? 9.742 3.677 -17.626 1.00 94.94 115 HIS A C 1
ATOM 917 O O . HIS A 1 115 ? 9.597 2.934 -18.601 1.00 94.94 115 HIS A O 1
ATOM 923 N N . ALA A 1 116 ? 8.753 3.932 -16.777 1.00 96.25 116 ALA A N 1
ATOM 924 C CA . ALA A 1 116 ? 7.386 3.508 -17.031 1.00 96.25 116 ALA A CA 1
ATOM 925 C C . ALA A 1 116 ? 6.384 4.579 -16.608 1.00 96.25 116 ALA A C 1
ATOM 927 O O . ALA A 1 116 ? 6.603 5.313 -15.646 1.00 96.25 116 ALA A O 1
ATOM 928 N N . VAL A 1 117 ? 5.269 4.652 -17.322 1.00 97.94 117 VAL A N 1
ATOM 929 C CA . VAL A 1 117 ? 4.123 5.500 -16.983 1.00 97.94 117 VAL A CA 1
ATOM 930 C C . VAL A 1 117 ? 2.889 4.634 -16.852 1.00 97.94 117 VAL A C 1
ATOM 932 O O . VAL A 1 117 ? 2.765 3.619 -17.533 1.00 97.94 117 VAL A O 1
ATOM 935 N N . GLY A 1 118 ? 1.962 5.017 -15.990 1.00 97.56 118 GLY A N 1
ATOM 936 C CA . GLY A 1 118 ? 0.742 4.248 -15.820 1.00 97.56 118 GLY A CA 1
ATOM 937 C C . GLY A 1 118 ? -0.415 5.061 -15.292 1.00 97.56 118 GLY A C 1
ATOM 938 O O . GLY A 1 118 ? -0.235 6.134 -14.719 1.00 97.56 118 GLY A O 1
ATOM 939 N N . ILE A 1 119 ? -1.604 4.508 -15.457 1.00 98.50 119 ILE A N 1
ATOM 940 C CA . ILE A 1 119 ? -2.839 5.013 -14.872 1.00 98.50 119 ILE A CA 1
ATOM 941 C C . ILE A 1 119 ? -3.405 3.922 -13.977 1.00 98.50 119 ILE A C 1
ATOM 943 O O . ILE A 1 119 ? -3.341 2.744 -14.326 1.00 98.50 119 ILE A O 1
ATOM 947 N N . GLY A 1 120 ? -3.938 4.295 -12.825 1.00 98.31 120 GLY A N 1
ATOM 948 C CA . GLY A 1 120 ? -4.475 3.323 -11.888 1.00 98.31 120 GLY A CA 1
ATOM 949 C C . GLY A 1 120 ? -5.490 3.930 -10.947 1.00 98.31 120 GLY A C 1
ATOM 950 O O . GLY A 1 120 ? -5.667 5.149 -10.896 1.00 98.31 120 GLY A O 1
ATOM 951 N N . GLY A 1 121 ? -6.161 3.054 -10.216 1.00 98.44 121 GLY A N 1
ATOM 952 C CA . GLY A 1 121 ? -7.107 3.445 -9.188 1.00 98.44 121 GLY A CA 1
ATOM 953 C C . GLY A 1 121 ? -7.835 2.258 -8.590 1.00 98.44 121 GLY A C 1
ATOM 954 O O . GLY A 1 121 ? -7.742 1.121 -9.072 1.00 98.44 121 GLY A O 1
ATOM 955 N N . ASP A 1 122 ? -8.580 2.557 -7.540 1.00 98.56 122 ASP A N 1
ATOM 956 C CA . ASP A 1 122 ? -9.264 1.581 -6.715 1.00 98.56 122 ASP A CA 1
ATOM 957 C C . ASP A 1 122 ? -10.648 2.106 -6.319 1.00 98.56 122 ASP A C 1
ATOM 959 O O . ASP A 1 122 ? -10.834 3.290 -6.041 1.00 98.56 122 ASP A O 1
ATOM 963 N N . PHE A 1 123 ? -11.632 1.212 -6.273 1.00 98.50 123 PHE A N 1
ATOM 964 C CA . PHE A 1 123 ? -12.971 1.460 -5.751 1.00 98.50 123 PHE A CA 1
ATOM 965 C C . PHE A 1 123 ? -13.289 0.398 -4.702 1.00 98.50 123 PHE A C 1
ATOM 967 O O . PHE A 1 123 ? -13.452 -0.789 -5.009 1.00 98.50 123 PHE A O 1
ATOM 974 N N . VAL A 1 124 ? -13.350 0.823 -3.442 1.00 98.19 124 VAL A N 1
ATOM 975 C CA . VAL A 1 124 ? -13.352 -0.076 -2.289 1.00 98.19 124 VAL A CA 1
ATOM 976 C C . VAL A 1 124 ? -14.364 0.332 -1.225 1.00 98.19 124 VAL A C 1
ATOM 978 O O . VAL A 1 124 ? -14.783 1.483 -1.109 1.00 98.19 124 VAL A O 1
ATOM 981 N N . ARG A 1 125 ? -14.745 -0.636 -0.399 1.00 97.62 125 ARG A N 1
ATOM 982 C CA . ARG A 1 125 ? -15.535 -0.450 0.817 1.00 97.62 125 ARG A CA 1
ATOM 983 C C . ARG A 1 125 ? -14.777 -0.999 2.009 1.00 97.62 125 ARG A C 1
ATOM 985 O O . ARG A 1 125 ? -14.025 -1.970 1.889 1.00 97.62 125 ARG A O 1
ATOM 992 N N . LYS A 1 126 ? -14.999 -0.385 3.169 1.00 96.94 126 LYS A N 1
ATOM 993 C CA . LYS A 1 126 ? -14.452 -0.876 4.433 1.00 96.94 126 LYS A CA 1
ATOM 994 C C . LYS A 1 126 ? -15.018 -2.250 4.762 1.00 96.94 126 LYS A C 1
ATOM 996 O O . LYS A 1 126 ? -16.210 -2.505 4.598 1.00 96.94 126 LYS A O 1
ATOM 1001 N N . ARG A 1 127 ? -14.158 -3.122 5.263 1.00 96.62 127 ARG A N 1
ATOM 1002 C CA . ARG A 1 127 ? -14.533 -4.411 5.841 1.00 96.62 127 ARG A CA 1
ATOM 1003 C C . ARG A 1 127 ? -15.009 -4.215 7.278 1.00 96.62 127 ARG A C 1
ATOM 1005 O O . ARG A 1 127 ? -14.671 -3.221 7.915 1.00 96.62 127 ARG A O 1
ATOM 1012 N N . ASP A 1 128 ? -15.816 -5.143 7.770 1.00 95.31 128 ASP A N 1
ATOM 1013 C CA . ASP A 1 128 ? -16.138 -5.224 9.192 1.00 95.31 128 ASP A CA 1
ATOM 1014 C C . ASP A 1 128 ? -14.941 -5.836 9.930 1.00 95.31 128 ASP A C 1
ATOM 1016 O O . ASP A 1 128 ? -14.375 -6.844 9.504 1.00 95.31 128 ASP A O 1
ATOM 1020 N N . GLU A 1 129 ? -14.529 -5.194 11.011 1.00 92.50 129 GLU A N 1
ATOM 1021 C CA . GLU A 1 129 ? -13.404 -5.606 11.837 1.00 92.50 129 GLU A CA 1
ATOM 1022 C C . GLU A 1 129 ? -13.715 -6.874 12.642 1.00 92.50 129 GLU A C 1
ATOM 1024 O O . GLU A 1 129 ? -12.806 -7.656 12.891 1.00 92.50 129 GLU A O 1
ATOM 1029 N N . ASN A 1 130 ? -14.984 -7.119 12.995 1.00 92.38 130 ASN A N 1
ATOM 1030 C CA . ASN A 1 130 ? -15.401 -8.224 13.865 1.00 92.38 130 ASN A CA 1
ATOM 1031 C C . ASN A 1 130 ? -15.890 -9.453 13.087 1.00 92.38 130 ASN A C 1
ATOM 1033 O O . ASN A 1 130 ? -15.859 -10.569 13.605 1.00 92.38 130 ASN A O 1
ATOM 1037 N N . VAL A 1 131 ? -16.3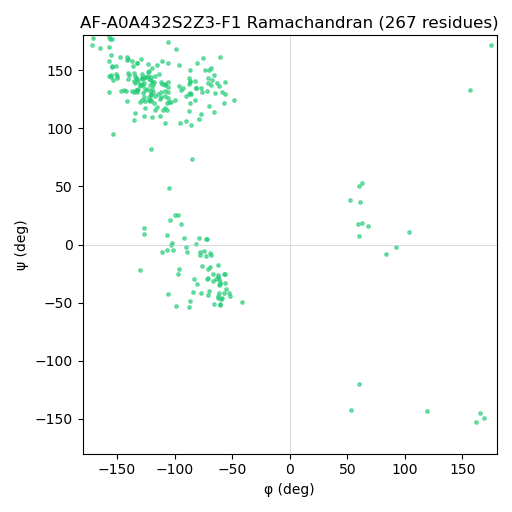74 -9.261 11.855 1.00 93.62 131 VAL A N 1
ATOM 1038 C CA . VAL A 1 131 ? -16.972 -10.327 11.038 1.00 93.62 131 VAL A CA 1
ATOM 1039 C C . VAL A 1 131 ? -16.192 -10.506 9.734 1.00 93.62 131 VAL A C 1
ATOM 1041 O O . VAL A 1 131 ? -16.290 -9.697 8.817 1.00 93.62 131 VAL A O 1
ATOM 1044 N N . LEU A 1 132 ? -15.474 -11.630 9.628 1.00 90.88 132 LEU A N 1
ATOM 1045 C CA . LEU A 1 132 ? -14.471 -11.936 8.593 1.00 90.88 132 LEU A CA 1
ATOM 1046 C C . LEU A 1 132 ? -14.825 -11.536 7.150 1.00 90.88 132 LEU A C 1
ATOM 1048 O O . LEU A 1 132 ? -13.999 -10.927 6.464 1.00 90.88 132 LEU A O 1
ATOM 1052 N N . PHE A 1 133 ? -16.026 -11.896 6.691 1.00 94.88 133 PHE A N 1
ATOM 1053 C CA . PHE A 1 133 ? -16.481 -11.684 5.311 1.00 94.88 133 PHE A CA 1
ATOM 1054 C C . PHE A 1 133 ? -17.510 -10.556 5.174 1.00 94.88 133 PHE A C 1
ATOM 1056 O O . PHE A 1 133 ? -18.070 -10.355 4.098 1.00 94.88 133 PHE A O 1
ATOM 1063 N N . LYS A 1 134 ? -17.771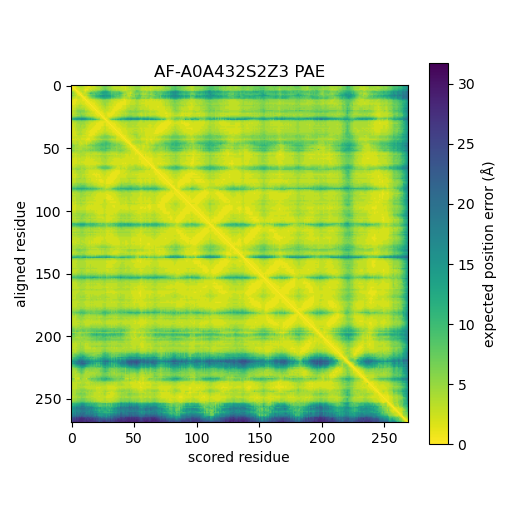 -9.785 6.227 1.00 96.56 134 LYS A N 1
ATOM 1064 C CA . LYS A 1 134 ? -18.748 -8.701 6.159 1.00 96.56 134 LYS A CA 1
ATOM 1065 C C . LYS A 1 134 ? -18.094 -7.419 5.646 1.00 96.56 134 LYS A C 1
ATOM 1067 O O . LYS A 1 134 ? -16.967 -7.077 5.999 1.00 96.56 134 LYS A O 1
ATOM 1072 N N . ILE A 1 135 ? -18.826 -6.706 4.800 1.00 96.94 135 ILE A N 1
ATOM 1073 C CA . ILE A 1 135 ? -18.459 -5.389 4.275 1.00 96.94 135 ILE A CA 1
ATOM 1074 C C . ILE A 1 135 ? -19.374 -4.360 4.942 1.00 96.94 135 ILE A C 1
ATOM 1076 O O . ILE A 1 135 ? -20.571 -4.604 5.105 1.00 96.94 135 ILE A O 1
ATOM 1080 N N . LYS A 1 136 ? -18.821 -3.219 5.356 1.00 95.06 136 LYS A N 1
ATOM 1081 C CA . LYS A 1 136 ? -19.604 -2.115 5.916 1.00 95.06 136 LYS A CA 1
ATOM 1082 C C . LYS A 1 136 ? -20.418 -1.441 4.808 1.00 95.06 136 LYS A C 1
ATOM 1084 O O . LYS A 1 136 ? -19.915 -1.182 3.717 1.00 95.06 136 LYS A O 1
ATOM 1089 N N . ASN A 1 137 ? -21.667 -1.103 5.119 1.00 88.69 137 ASN A N 1
ATOM 1090 C CA . ASN A 1 137 ? -22.590 -0.425 4.199 1.00 88.69 137 ASN A CA 1
ATOM 1091 C C . ASN A 1 137 ? -22.633 1.102 4.401 1.00 88.69 137 ASN A C 1
ATOM 1093 O O . ASN A 1 137 ? -23.634 1.733 4.090 1.00 88.69 137 ASN A O 1
ATOM 1097 N N . ASN A 1 138 ? -21.568 1.705 4.933 1.00 86.50 138 ASN A N 1
ATOM 1098 C CA . ASN A 1 138 ? -21.533 3.133 5.258 1.00 86.50 138 ASN A CA 1
ATOM 1099 C C . ASN A 1 138 ? -21.089 4.010 4.077 1.00 86.50 138 ASN A C 1
ATOM 1101 O O . ASN A 1 138 ? -21.767 4.973 3.731 1.00 86.50 138 ASN A O 1
ATOM 1105 N N . LYS A 1 139 ? -19.935 3.708 3.469 1.00 94.31 139 LYS A N 1
ATOM 1106 C CA . LYS A 1 139 ? -19.283 4.600 2.506 1.00 94.31 139 LYS A CA 1
ATOM 1107 C C . LYS A 1 139 ? -18.403 3.840 1.516 1.00 94.31 139 LYS A C 1
ATOM 1109 O O . LYS A 1 139 ? -17.687 2.907 1.879 1.00 94.31 139 LYS A O 1
ATOM 1114 N N . ASN A 1 140 ? -18.429 4.298 0.265 1.00 96.88 140 ASN A N 1
ATOM 1115 C CA . ASN A 1 140 ? -17.458 3.916 -0.758 1.00 96.88 140 ASN A CA 1
ATOM 1116 C C . ASN A 1 140 ? -16.240 4.842 -0.690 1.00 96.88 140 ASN A C 1
ATOM 1118 O O . ASN A 1 140 ? -16.386 6.062 -0.582 1.00 96.88 140 ASN A O 1
ATOM 1122 N N . PHE A 1 141 ? -15.055 4.265 -0.826 1.00 97.88 141 PHE A N 1
ATOM 1123 C CA . PHE A 1 141 ? -13.795 4.978 -0.968 1.00 97.88 141 PHE A CA 1
ATOM 1124 C C . PHE A 1 141 ? -13.241 4.706 -2.357 1.00 97.88 141 PHE A C 1
ATOM 1126 O O . PHE A 1 141 ? -13.438 3.624 -2.913 1.00 97.88 141 PHE A O 1
ATOM 1133 N N . TYR A 1 142 ? -12.568 5.695 -2.926 1.00 98.31 142 TYR A N 1
ATOM 1134 C CA . TYR A 1 142 ? -11.927 5.529 -4.215 1.00 98.31 142 TYR A CA 1
ATOM 1135 C C . TYR A 1 142 ? -10.713 6.429 -4.339 1.00 98.31 142 TYR A C 1
ATOM 1137 O O . TYR A 1 142 ? -10.695 7.549 -3.817 1.00 98.31 142 TYR A O 1
ATOM 1145 N N . ASP A 1 143 ? -9.727 5.927 -5.060 1.00 98.38 143 ASP A N 1
ATOM 1146 C CA . ASP A 1 143 ? -8.538 6.654 -5.460 1.00 98.38 143 ASP A CA 1
ATOM 1147 C C . ASP A 1 143 ? -8.336 6.503 -6.971 1.00 98.38 143 ASP A C 1
ATOM 1149 O O . ASP A 1 143 ? -8.929 5.645 -7.631 1.00 98.38 143 ASP A O 1
ATOM 1153 N N . TYR A 1 144 ? -7.567 7.422 -7.537 1.00 98.62 144 TYR A N 1
ATOM 1154 C CA . TYR A 1 144 ? -7.117 7.332 -8.918 1.00 98.62 144 TYR A CA 1
ATOM 1155 C C . TYR A 1 144 ? -5.864 8.174 -9.078 1.00 98.62 144 TYR A C 1
ATOM 1157 O O . TYR A 1 144 ? -5.733 9.236 -8.463 1.00 98.62 144 TYR A O 1
ATOM 1165 N N . TYR A 1 145 ? -4.942 7.728 -9.918 1.00 98.62 145 TYR A N 1
ATOM 1166 C CA . TYR A 1 145 ? -3.669 8.403 -10.092 1.00 98.62 145 TYR A CA 1
ATOM 1167 C C . TYR A 1 145 ? -3.050 8.139 -11.461 1.00 98.62 145 TYR A C 1
ATOM 1169 O O . TYR A 1 145 ? -3.234 7.092 -12.084 1.00 98.62 145 TYR A O 1
ATOM 1177 N N . LEU A 1 146 ? -2.247 9.106 -11.889 1.00 98.62 146 LEU A N 1
ATOM 1178 C CA . LEU A 1 146 ? -1.181 8.898 -12.854 1.00 98.62 146 LEU A CA 1
ATOM 1179 C C . LEU A 1 146 ? 0.070 8.483 -12.088 1.00 98.62 146 LEU A C 1
ATOM 1181 O O . LEU A 1 146 ? 0.328 8.976 -10.989 1.00 98.62 146 LEU A O 1
ATOM 1185 N N . SER A 1 147 ? 0.846 7.578 -12.661 1.00 98.25 147 SER A N 1
ATOM 1186 C CA . SER A 1 147 ? 2.066 7.065 -12.061 1.00 98.25 147 SER A CA 1
ATOM 1187 C C . SER A 1 147 ? 3.237 7.165 -13.021 1.00 98.25 147 SER A C 1
ATOM 1189 O O . SER A 1 147 ? 3.082 6.976 -14.227 1.00 98.25 147 SER A O 1
ATOM 1191 N N . TYR A 1 148 ? 4.403 7.468 -12.469 1.00 98.44 148 TYR A N 1
ATOM 1192 C CA . TYR A 1 148 ? 5.678 7.452 -13.164 1.00 98.44 148 TYR A CA 1
ATOM 1193 C C . TYR A 1 148 ? 6.678 6.649 -12.342 1.00 98.44 148 TYR A C 1
ATOM 1195 O O . TYR A 1 148 ? 6.743 6.788 -11.120 1.00 98.44 148 TYR A O 1
ATOM 1203 N N . TYR A 1 149 ? 7.450 5.820 -13.028 1.00 97.38 149 TYR A N 1
ATOM 1204 C CA . TYR A 1 149 ? 8.451 4.949 -12.445 1.00 97.38 149 TYR A CA 1
ATOM 1205 C C . TYR A 1 149 ? 9.774 5.165 -13.162 1.00 97.38 149 TYR A C 1
ATOM 1207 O O . TYR A 1 149 ? 9.816 5.231 -14.393 1.00 97.38 149 TYR A O 1
ATOM 1215 N N . TYR A 1 150 ? 10.848 5.235 -12.387 1.00 95.81 150 TYR A N 1
ATOM 1216 C CA . TYR A 1 150 ? 12.205 5.285 -12.899 1.00 95.81 150 TYR A CA 1
ATOM 1217 C C . TYR A 1 150 ? 13.108 4.334 -12.119 1.00 95.81 150 TYR A C 1
ATOM 1219 O O . TYR A 1 150 ? 13.119 4.348 -10.887 1.00 95.81 150 TYR A O 1
ATOM 1227 N N . TYR A 1 151 ? 13.869 3.521 -12.846 1.00 94.00 151 TYR A N 1
ATOM 1228 C CA . TYR A 1 151 ? 14.872 2.625 -12.295 1.00 94.00 151 TYR A CA 1
ATOM 1229 C C . TYR A 1 151 ? 16.280 3.032 -12.732 1.00 94.00 151 TYR A C 1
ATOM 1231 O O . TYR A 1 151 ? 16.556 3.206 -13.918 1.00 94.00 151 TYR A O 1
ATOM 1239 N N . MET A 1 152 ? 17.173 3.143 -11.754 1.00 92.00 152 MET A N 1
ATOM 1240 C CA . MET A 1 152 ? 18.586 3.449 -11.936 1.00 92.00 152 MET A CA 1
ATOM 1241 C C . MET A 1 152 ? 19.433 2.237 -11.542 1.00 92.00 152 MET A C 1
ATOM 1243 O O . MET A 1 152 ? 19.338 1.771 -10.410 1.00 92.00 152 MET A O 1
ATOM 1247 N N . ASP A 1 153 ? 20.293 1.775 -12.452 1.00 88.38 153 ASP A N 1
ATOM 1248 C CA . ASP A 1 153 ? 21.066 0.528 -12.304 1.00 88.38 153 ASP A CA 1
ATOM 1249 C C . ASP A 1 153 ? 22.073 0.581 -11.170 1.00 88.38 153 ASP A C 1
ATOM 1251 O O . ASP A 1 153 ? 22.080 -0.269 -10.290 1.00 88.38 153 ASP A O 1
ATOM 1255 N N . TYR A 1 154 ? 22.886 1.630 -11.152 1.00 88.31 154 TYR A N 1
ATOM 1256 C CA . TYR A 1 154 ? 23.819 1.893 -10.076 1.00 88.31 154 TYR A CA 1
ATOM 1257 C C . TYR A 1 154 ? 23.413 3.216 -9.423 1.00 88.31 154 TYR A C 1
ATOM 1259 O O . TYR A 1 154 ? 23.452 4.240 -10.106 1.00 88.31 154 TYR A O 1
ATOM 1267 N N . PRO A 1 155 ? 22.989 3.241 -8.146 1.00 91.31 155 PRO A N 1
ATOM 1268 C CA . PRO A 1 155 ? 23.142 2.201 -7.126 1.00 91.31 155 PRO A CA 1
ATOM 1269 C C . PRO A 1 155 ? 21.844 1.407 -6.813 1.00 91.31 155 PRO A C 1
ATOM 1271 O O . PRO A 1 155 ? 21.511 1.253 -5.638 1.00 91.31 155 PRO A O 1
ATOM 1274 N N . GLU A 1 156 ? 21.125 0.917 -7.832 1.00 92.31 156 GLU A N 1
ATOM 1275 C CA . GLU A 1 156 ? 19.839 0.185 -7.755 1.00 92.31 156 GLU A CA 1
ATOM 1276 C C . GLU A 1 156 ? 18.682 0.966 -7.104 1.00 92.31 156 GLU A C 1
ATOM 1278 O O . GLU A 1 156 ? 17.997 0.482 -6.194 1.00 92.31 156 GLU A O 1
ATOM 1283 N N . ILE A 1 157 ? 18.454 2.198 -7.566 1.00 95.06 157 ILE A N 1
ATOM 1284 C CA . ILE A 1 157 ? 17.404 3.084 -7.043 1.00 95.06 157 ILE A CA 1
ATOM 1285 C C . ILE A 1 157 ? 16.117 2.933 -7.860 1.00 95.06 157 ILE A C 1
ATOM 1287 O O . ILE A 1 157 ? 16.143 2.970 -9.088 1.00 95.06 157 ILE A O 1
ATOM 1291 N N . ASN A 1 158 ? 14.979 2.832 -7.176 1.00 95.38 158 ASN A N 1
ATOM 1292 C CA . ASN A 1 158 ? 13.644 2.968 -7.749 1.00 95.38 158 ASN A CA 1
ATOM 1293 C C . ASN A 1 158 ? 13.037 4.294 -7.289 1.00 95.38 158 ASN A C 1
ATOM 1295 O O . ASN A 1 158 ? 13.049 4.610 -6.100 1.00 95.38 158 ASN A O 1
ATOM 1299 N N . ILE A 1 159 ? 12.482 5.048 -8.231 1.00 97.56 159 ILE A N 1
ATOM 1300 C CA . ILE A 1 159 ? 11.711 6.262 -7.976 1.00 97.56 159 ILE A CA 1
ATOM 1301 C C . ILE A 1 159 ? 10.301 6.026 -8.498 1.00 97.56 159 ILE A C 1
ATOM 1303 O O . ILE A 1 159 ? 10.117 5.782 -9.689 1.00 97.56 159 ILE A O 1
ATOM 1307 N N . ASN A 1 160 ? 9.317 6.140 -7.613 1.00 97.75 160 ASN A 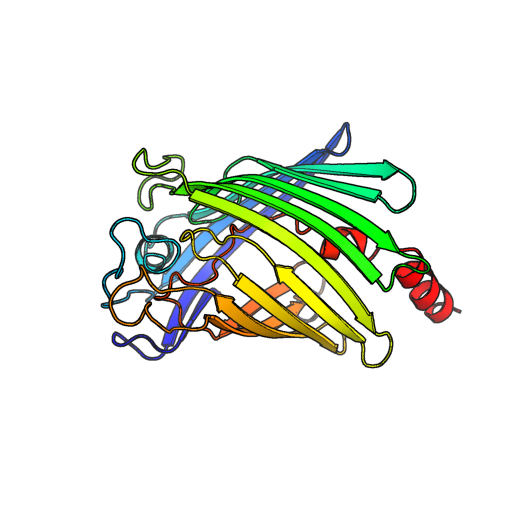N 1
ATOM 1308 C CA . ASN A 1 160 ? 7.907 5.960 -7.919 1.00 97.75 160 ASN A CA 1
ATOM 1309 C C . ASN A 1 160 ? 7.168 7.252 -7.561 1.00 97.75 160 ASN A C 1
ATOM 1311 O O . ASN A 1 160 ? 7.211 7.716 -6.422 1.00 97.75 160 ASN A O 1
ATOM 1315 N N . ILE A 1 161 ? 6.467 7.835 -8.525 1.00 98.44 161 ILE A N 1
ATOM 1316 C CA . ILE A 1 161 ? 5.649 9.030 -8.329 1.00 98.44 161 ILE A CA 1
ATOM 1317 C C . ILE A 1 161 ? 4.210 8.663 -8.650 1.00 98.44 161 ILE A C 1
ATOM 1319 O O . ILE A 1 161 ? 3.946 8.079 -9.699 1.00 98.44 161 ILE A O 1
ATOM 1323 N N . LYS A 1 162 ? 3.274 9.014 -7.769 1.00 98.56 162 LYS A N 1
ATOM 1324 C CA . LYS A 1 162 ? 1.833 8.888 -8.010 1.00 98.56 162 LYS A CA 1
ATOM 1325 C C . LYS A 1 162 ? 1.158 10.229 -7.771 1.00 98.56 162 LYS A C 1
ATOM 1327 O O . LYS A 1 162 ? 1.275 10.780 -6.681 1.00 98.56 162 LYS A O 1
ATOM 1332 N N . ALA A 1 163 ? 0.452 10.745 -8.768 1.00 98.69 163 ALA A N 1
ATOM 1333 C CA . ALA A 1 163 ? -0.246 12.024 -8.710 1.00 98.69 163 ALA A CA 1
ATOM 1334 C C . ALA A 1 163 ? -1.735 11.828 -9.002 1.00 98.69 163 ALA A C 1
ATOM 1336 O O . ALA A 1 163 ? -2.099 11.281 -10.045 1.00 98.69 163 ALA A O 1
ATOM 1337 N N . GLY A 1 164 ? -2.602 12.271 -8.095 1.00 98.44 164 GLY A N 1
ATOM 1338 C CA . GLY A 1 164 ? -4.038 12.075 -8.247 1.00 98.44 164 GLY A CA 1
ATOM 1339 C C . GLY A 1 164 ? -4.833 12.317 -6.974 1.00 98.44 164 GLY A C 1
ATOM 1340 O O . GLY A 1 164 ? -4.523 13.216 -6.192 1.00 98.44 164 GLY A O 1
ATOM 1341 N N . ARG A 1 165 ? -5.897 11.535 -6.803 1.00 98.25 165 ARG A N 1
ATOM 1342 C CA . ARG A 1 165 ? -6.787 11.546 -5.642 1.00 98.25 165 ARG A CA 1
ATOM 1343 C C . ARG A 1 165 ? -6.514 10.320 -4.779 1.00 98.25 165 ARG A C 1
ATOM 1345 O O . ARG A 1 165 ? -6.453 9.219 -5.310 1.00 98.25 165 ARG A O 1
ATOM 1352 N N . PHE A 1 166 ? -6.442 10.522 -3.470 1.00 97.94 166 PHE A N 1
ATOM 1353 C CA . PHE A 1 166 ? -6.277 9.486 -2.452 1.00 97.94 166 PHE A CA 1
ATOM 1354 C C . PHE A 1 166 ? -7.622 9.113 -1.808 1.00 97.94 166 PHE A C 1
ATOM 1356 O O . PHE A 1 166 ? -8.625 9.809 -1.987 1.00 97.94 166 PHE A O 1
ATOM 1363 N N . LEU A 1 167 ? -7.657 8.022 -1.036 1.00 97.12 167 LEU A N 1
ATOM 1364 C CA . LEU A 1 167 ? -8.890 7.438 -0.490 1.00 97.12 167 LEU A CA 1
ATOM 1365 C C . LEU A 1 167 ? -9.681 8.384 0.424 1.00 97.12 167 LEU A C 1
ATOM 1367 O O . LEU A 1 167 ? -10.914 8.339 0.426 1.00 97.12 167 LEU A O 1
ATOM 1371 N N . ALA A 1 168 ? -9.001 9.247 1.187 1.00 95.25 168 ALA A N 1
ATOM 1372 C CA . ALA A 1 168 ? -9.657 10.245 2.039 1.00 95.25 168 ALA A CA 1
ATOM 1373 C C . ALA A 1 168 ? -10.238 11.422 1.226 1.00 95.25 168 ALA A C 1
ATOM 1375 O O . ALA A 1 168 ? -10.975 12.257 1.749 1.00 95.25 168 ALA A O 1
ATOM 1376 N N . GLY A 1 169 ? -9.978 11.448 -0.082 1.00 96.06 169 GLY A N 1
ATOM 1377 C CA . GLY A 1 169 ? -10.497 12.411 -1.041 1.00 96.06 169 GLY A CA 1
ATOM 1378 C C . GLY A 1 169 ? -9.599 13.621 -1.271 1.00 96.06 169 GLY A C 1
ATOM 1379 O O . GLY A 1 169 ? -9.923 14.455 -2.123 1.00 96.06 169 GLY A O 1
ATOM 1380 N N . ASP A 1 170 ? -8.478 13.694 -0.562 1.00 97.19 170 ASP A N 1
ATOM 1381 C CA . ASP A 1 170 ? -7.407 14.646 -0.797 1.00 97.19 170 ASP A CA 1
ATOM 1382 C C . ASP A 1 170 ? -6.737 14.392 -2.153 1.00 97.19 170 ASP A C 1
ATOM 1384 O O . ASP A 1 170 ? -6.646 13.263 -2.643 1.00 97.19 170 ASP A O 1
ATOM 1388 N N . LYS A 1 171 ? -6.306 15.477 -2.798 1.00 98.31 171 LYS A N 1
ATOM 1389 C CA . LYS A 1 171 ? -5.598 15.440 -4.081 1.00 98.31 171 LYS A CA 1
ATOM 1390 C C . LYS A 1 171 ? -4.164 15.885 -3.877 1.00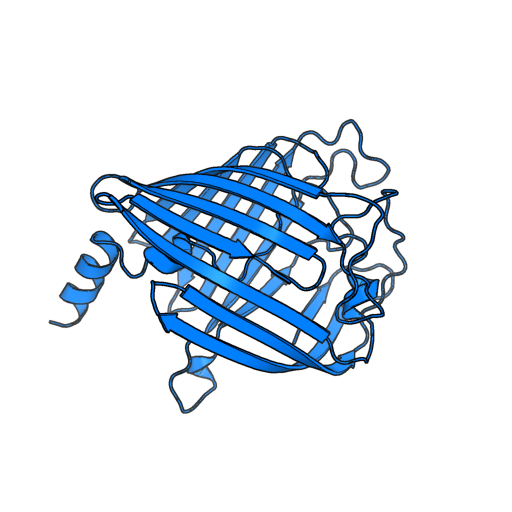 98.31 171 LYS A C 1
ATOM 1392 O O . LYS A 1 171 ? -3.928 16.855 -3.155 1.00 98.31 171 LYS A O 1
ATOM 1397 N N . GLY A 1 172 ? -3.229 15.223 -4.541 1.00 98.12 172 GLY A N 1
ATOM 1398 C CA . GLY A 1 172 ? -1.831 15.623 -4.515 1.00 98.12 172 GLY A CA 1
ATOM 1399 C C . GLY A 1 172 ? -0.900 14.581 -5.106 1.00 98.12 172 GLY A C 1
ATOM 1400 O O . GLY A 1 172 ? -1.277 13.861 -6.032 1.00 98.12 172 GLY A O 1
ATOM 1401 N N . VAL A 1 173 ? 0.323 14.530 -4.585 1.00 98.44 173 VAL A N 1
ATOM 1402 C CA . VAL A 1 173 ? 1.422 13.741 -5.142 1.00 98.44 173 VAL A CA 1
ATOM 1403 C C . VAL A 1 173 ? 2.127 12.970 -4.035 1.00 98.44 173 VAL A C 1
ATOM 1405 O O . VAL A 1 173 ? 2.475 13.531 -2.998 1.00 98.44 173 VAL A O 1
ATOM 1408 N N . ARG A 1 174 ? 2.371 11.684 -4.278 1.00 98.50 174 ARG A N 1
ATOM 1409 C CA . ARG A 1 174 ? 3.237 10.827 -3.473 1.00 98.50 174 ARG A CA 1
ATOM 1410 C C . ARG A 1 174 ? 4.516 10.537 -4.246 1.00 98.50 174 ARG A C 1
ATOM 1412 O O . ARG A 1 174 ? 4.454 10.072 -5.382 1.00 98.50 174 ARG A O 1
ATOM 1419 N N . LEU A 1 175 ? 5.649 10.783 -3.601 1.00 98.50 175 LEU A N 1
ATOM 1420 C CA . LEU A 1 175 ? 6.975 10.356 -4.026 1.00 98.50 175 LEU A CA 1
ATOM 1421 C C . LEU A 1 175 ? 7.415 9.205 -3.125 1.00 98.50 175 LEU A C 1
ATOM 1423 O O . LEU A 1 175 ? 7.356 9.316 -1.904 1.00 98.50 175 LEU A O 1
ATOM 1427 N N . GLU A 1 176 ? 7.887 8.126 -3.724 1.00 98.19 176 GLU A N 1
ATOM 1428 C CA . GLU A 1 176 ? 8.522 7.008 -3.042 1.00 98.19 176 GLU A CA 1
ATOM 1429 C C . GLU A 1 176 ? 9.873 6.748 -3.704 1.00 98.19 176 GLU A C 1
ATOM 1431 O O . GLU A 1 176 ? 9.978 6.679 -4.929 1.00 98.19 176 GLU A O 1
ATOM 1436 N N . VAL A 1 177 ? 10.914 6.640 -2.886 1.00 98.00 177 VAL A N 1
ATOM 1437 C CA . VAL A 1 177 ? 12.274 6.345 -3.332 1.00 98.00 177 VAL A CA 1
ATOM 1438 C C . VAL A 1 177 ? 12.767 5.149 -2.542 1.00 98.00 177 VAL A C 1
ATOM 1440 O O . VAL A 1 177 ? 12.737 5.161 -1.310 1.00 98.00 177 VAL A O 1
ATOM 1443 N N . SER A 1 178 ? 13.232 4.120 -3.241 1.00 97.00 178 SER A N 1
ATOM 1444 C CA . SER A 1 178 ? 13.813 2.934 -2.620 1.00 97.00 178 SER A CA 1
ATOM 1445 C C . SER A 1 178 ? 15.123 2.544 -3.276 1.00 97.00 178 SER A C 1
ATOM 1447 O O . SER A 1 178 ? 15.391 2.874 -4.429 1.00 97.00 178 SER A O 1
ATOM 1449 N N . ARG A 1 179 ? 15.957 1.838 -2.525 1.00 95.19 179 ARG A N 1
ATOM 1450 C CA . ARG A 1 179 ? 17.206 1.261 -2.990 1.00 95.19 179 ARG A CA 1
ATOM 1451 C C . ARG A 1 179 ? 17.214 -0.222 -2.670 1.00 95.19 179 ARG A C 1
ATOM 1453 O O . ARG A 1 179 ? 16.936 -0.607 -1.532 1.00 95.19 179 ARG A O 1
ATOM 1460 N N . ASN A 1 180 ? 17.582 -1.030 -3.655 1.00 91.69 180 ASN A N 1
ATOM 1461 C CA . ASN A 1 180 ? 17.884 -2.434 -3.429 1.00 91.69 180 ASN A CA 1
ATOM 1462 C C . ASN A 1 180 ? 19.363 -2.581 -3.049 1.00 91.69 180 ASN A C 1
ATOM 1464 O O . ASN A 1 180 ? 20.252 -2.036 -3.695 1.00 91.69 180 ASN A O 1
ATOM 1468 N N . VAL A 1 181 ? 19.636 -3.283 -1.954 1.00 89.94 181 VAL A N 1
ATOM 1469 C CA . VAL A 1 181 ? 20.988 -3.568 -1.468 1.00 89.94 181 VAL A CA 1
ATOM 1470 C C . VAL A 1 181 ? 21.035 -5.032 -1.067 1.00 89.94 181 VAL A C 1
ATOM 1472 O O . VAL A 1 181 ? 20.465 -5.423 -0.050 1.00 89.94 181 VAL A O 1
ATOM 1475 N N . LYS A 1 182 ? 21.713 -5.864 -1.866 1.00 84.50 182 LYS A N 1
ATOM 1476 C CA . LYS A 1 182 ? 21.881 -7.305 -1.588 1.00 84.50 182 LYS A CA 1
ATOM 1477 C C . LYS A 1 182 ? 20.547 -8.025 -1.313 1.00 84.50 182 LYS A C 1
ATOM 1479 O O . LYS A 1 182 ? 20.453 -8.891 -0.445 1.00 84.50 182 LYS A O 1
ATOM 1484 N N . GLY A 1 183 ? 19.497 -7.642 -2.040 1.00 82.44 183 GLY A N 1
ATOM 1485 C CA . GLY A 1 183 ? 18.145 -8.192 -1.906 1.00 82.44 183 GLY A CA 1
ATOM 1486 C C . GLY A 1 183 ? 17.282 -7.575 -0.801 1.00 82.44 183 GLY A C 1
ATOM 1487 O O . GLY A 1 183 ? 16.091 -7.872 -0.759 1.00 82.44 183 GLY A O 1
ATOM 1488 N N . PHE A 1 184 ? 17.834 -6.717 0.061 1.00 89.69 184 PHE A N 1
ATOM 1489 C CA . PHE A 1 184 ? 17.044 -5.862 0.945 1.00 8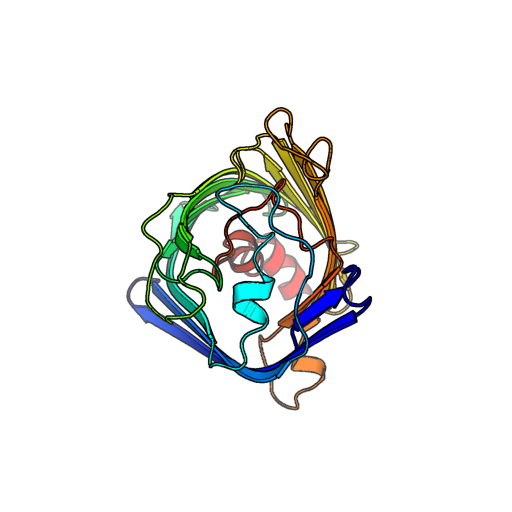9.69 184 PHE A CA 1
ATOM 1490 C C . PHE A 1 184 ? 16.577 -4.642 0.168 1.00 89.69 184 PHE A C 1
ATOM 1492 O O . PHE A 1 184 ? 17.380 -4.006 -0.508 1.00 89.69 184 PHE A O 1
ATOM 1499 N N . GLU A 1 185 ? 15.311 -4.278 0.302 1.00 92.75 185 GLU A N 1
ATOM 1500 C CA . GLU A 1 185 ? 14.813 -3.012 -0.228 1.00 92.75 185 GLU A CA 1
ATOM 1501 C C . GLU A 1 185 ? 14.617 -2.042 0.929 1.00 92.75 185 GLU A C 1
ATOM 1503 O O . GLU A 1 185 ? 13.890 -2.350 1.870 1.00 92.75 185 GLU A O 1
ATOM 1508 N N . ILE A 1 186 ? 15.264 -0.884 0.878 1.00 96.06 186 ILE A N 1
ATOM 1509 C CA . ILE A 1 186 ? 15.112 0.169 1.886 1.00 96.06 186 ILE A CA 1
ATOM 1510 C C . ILE A 1 186 ? 14.632 1.417 1.170 1.00 96.06 186 ILE A C 1
ATOM 1512 O O . ILE A 1 186 ? 15.198 1.797 0.146 1.00 96.06 186 ILE A O 1
ATOM 1516 N N . GLY A 1 187 ? 13.609 2.070 1.700 1.00 96.88 187 GLY A N 1
ATOM 1517 C CA . GLY A 1 187 ? 13.069 3.259 1.065 1.00 96.88 187 GLY A CA 1
ATOM 1518 C C . GLY A 1 187 ? 12.325 4.173 2.011 1.00 96.88 187 GLY A C 1
ATOM 1519 O O . GLY A 1 187 ? 12.178 3.908 3.206 1.00 96.88 187 GLY A O 1
ATOM 1520 N N . PHE A 1 188 ? 11.856 5.270 1.444 1.00 97.88 188 PHE A N 1
ATOM 1521 C CA . PHE A 1 188 ? 10.990 6.221 2.108 1.00 97.88 188 PHE A CA 1
ATOM 1522 C C . PHE A 1 188 ? 9.929 6.722 1.140 1.00 97.88 188 PHE A C 1
ATOM 1524 O O . PHE A 1 188 ? 10.088 6.648 -0.080 1.00 97.88 188 PHE A O 1
ATOM 1531 N N . TRP A 1 189 ? 8.853 7.257 1.698 1.00 97.69 189 TRP A N 1
ATOM 1532 C CA . TRP A 1 189 ? 7.851 7.974 0.930 1.00 97.69 189 TRP A CA 1
ATOM 1533 C C . TRP A 1 189 ? 7.497 9.293 1.598 1.00 97.69 189 TRP A C 1
ATOM 1535 O O . TRP A 1 189 ? 7.652 9.475 2.810 1.00 97.69 189 TRP A O 1
ATOM 1545 N N . TYR A 1 190 ? 7.006 10.209 0.777 1.00 98.06 190 TYR A N 1
ATOM 1546 C CA . TYR A 1 190 ? 6.462 11.485 1.192 1.00 98.06 190 TYR A CA 1
ATOM 1547 C C . TYR A 1 190 ? 5.278 11.847 0.299 1.00 98.06 190 TYR A C 1
ATOM 1549 O O . TYR A 1 190 ? 5.356 11.754 -0.927 1.00 98.06 190 TYR A O 1
ATOM 1557 N N . THR A 1 191 ? 4.186 12.275 0.918 1.00 98.06 191 THR A N 1
ATOM 1558 C CA . THR A 1 191 ? 2.918 12.561 0.259 1.00 98.06 191 THR A CA 1
ATOM 1559 C C . THR A 1 191 ? 2.484 13.977 0.594 1.00 98.06 191 THR A C 1
ATOM 1561 O O . THR A 1 191 ? 2.221 14.308 1.752 1.00 98.06 191 THR A O 1
ATOM 1564 N N . TYR A 1 192 ? 2.386 14.810 -0.436 1.00 97.56 192 TYR A N 1
ATOM 1565 C CA . TYR A 1 192 ? 1.916 16.182 -0.333 1.00 97.56 192 TYR A CA 1
ATOM 1566 C C . TYR A 1 192 ? 0.533 16.296 -0.961 1.00 97.56 192 TYR A C 1
ATOM 1568 O O . TYR A 1 192 ? 0.379 16.059 -2.161 1.00 97.56 192 TYR A O 1
ATOM 1576 N N . THR A 1 193 ? -0.473 16.651 -0.165 1.00 97.31 193 THR A N 1
ATOM 1577 C CA . THR A 1 193 ? -1.867 16.723 -0.614 1.00 97.31 193 THR A CA 1
ATOM 1578 C C . THR A 1 193 ? -2.603 17.904 -0.007 1.00 97.31 193 THR A C 1
ATOM 1580 O O . THR A 1 193 ? -2.180 18.495 0.987 1.00 97.31 193 THR A O 1
ATOM 1583 N N . ASN A 1 194 ? -3.721 18.271 -0.634 1.00 95.88 194 ASN A N 1
ATOM 1584 C CA . ASN A 1 194 ? -4.607 19.293 -0.104 1.00 95.88 194 ASN A CA 1
ATOM 1585 C C . ASN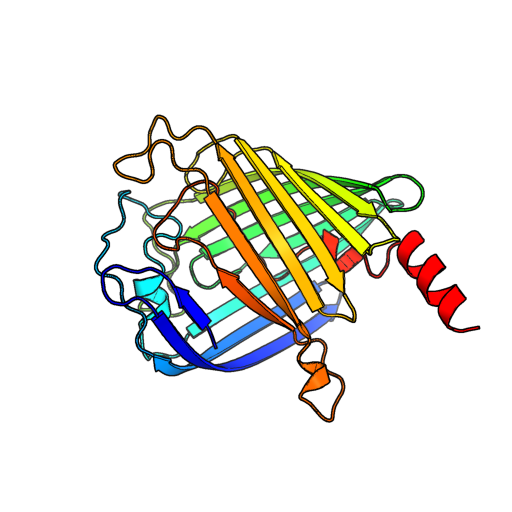 A 1 194 ? -5.483 18.715 1.019 1.00 95.88 194 ASN A C 1
ATOM 1587 O O . ASN A 1 194 ? -6.433 17.975 0.759 1.00 95.88 194 ASN A O 1
ATOM 1591 N N . THR A 1 195 ? -5.188 19.120 2.252 1.00 94.25 195 THR A N 1
ATOM 1592 C CA . THR A 1 195 ? -5.899 18.717 3.474 1.00 94.25 195 THR A CA 1
ATOM 1593 C C . THR A 1 195 ? -6.834 19.809 4.010 1.00 94.25 195 THR A C 1
ATOM 1595 O O . THR A 1 195 ? -7.130 19.827 5.203 1.00 94.25 195 THR A O 1
ATOM 1598 N N . SER A 1 196 ? -7.264 20.780 3.193 1.00 91.12 196 SER A N 1
ATOM 1599 C CA . SER A 1 196 ? -8.054 21.934 3.665 1.00 91.12 196 SER A CA 1
ATOM 1600 C C . SER A 1 196 ? -9.333 21.535 4.404 1.00 91.12 196 SER A C 1
ATOM 1602 O O . SER A 1 196 ? -9.740 22.217 5.340 1.00 91.12 196 SER A O 1
ATOM 1604 N N . ASN A 1 197 ? -9.935 20.418 3.991 1.00 89.69 197 ASN A N 1
ATOM 1605 C CA . ASN A 1 197 ? -11.204 19.914 4.511 1.00 89.69 197 ASN A CA 1
ATOM 1606 C C . ASN A 1 197 ? -11.018 18.925 5.674 1.00 89.69 197 ASN A C 1
ATOM 1608 O O . ASN A 1 197 ? -11.980 18.283 6.085 1.00 89.69 197 ASN A O 1
ATOM 1612 N N . PHE A 1 198 ? -9.783 18.732 6.146 1.00 92.12 198 PHE A N 1
ATOM 1613 C CA . PHE A 1 198 ? -9.466 17.767 7.194 1.00 92.12 198 PHE A CA 1
ATOM 1614 C C . PHE A 1 198 ? -9.430 18.472 8.553 1.00 92.12 198 PHE A C 1
ATOM 1616 O O . PHE A 1 198 ? -9.192 19.678 8.652 1.00 92.12 198 PHE A O 1
ATOM 1623 N N . THR A 1 199 ? -9.672 17.708 9.611 1.00 89.31 199 THR A N 1
ATOM 1624 C CA . THR A 1 199 ? -9.793 18.188 10.990 1.00 89.31 199 THR A CA 1
ATOM 1625 C C . THR A 1 199 ? -8.621 17.730 11.851 1.00 89.31 199 THR A C 1
ATOM 1627 O O . THR A 1 199 ? -7.942 16.745 11.550 1.00 89.31 199 THR A O 1
ATOM 1630 N N . GLY A 1 200 ? -8.388 18.465 12.943 1.00 89.12 200 GLY A N 1
ATOM 1631 C CA . GLY A 1 200 ? -7.331 18.172 13.907 1.00 89.12 200 GLY A CA 1
ATOM 1632 C C . GLY A 1 200 ? -5.965 18.031 13.245 1.00 89.12 200 GLY A C 1
ATOM 1633 O O . GLY A 1 200 ? -5.647 18.699 12.264 1.00 89.12 200 GLY A O 1
ATOM 1634 N N . ASP A 1 201 ? -5.185 17.098 13.757 1.00 87.00 201 ASP A N 1
ATOM 1635 C CA . ASP A 1 201 ? -3.834 16.827 13.287 1.00 87.00 201 ASP A CA 1
ATOM 1636 C C . ASP A 1 201 ? -3.749 16.199 11.874 1.00 87.00 201 ASP A C 1
ATOM 1638 O O . ASP A 1 201 ? -2.654 16.013 11.348 1.00 87.00 201 ASP A O 1
ATOM 1642 N N . ASN A 1 202 ? -4.871 15.814 11.252 1.00 88.50 202 ASN A N 1
ATOM 1643 C CA . ASN A 1 202 ? -4.876 15.422 9.837 1.00 88.50 202 ASN A CA 1
ATOM 1644 C C . ASN A 1 202 ? -4.798 16.657 8.916 1.00 88.50 202 ASN A C 1
ATOM 1646 O O . ASN A 1 202 ? -4.451 16.533 7.740 1.00 88.50 202 ASN A O 1
ATOM 1650 N N . ARG A 1 203 ? -5.107 17.853 9.432 1.00 91.88 203 ARG A N 1
ATOM 1651 C CA . ARG A 1 203 ? -4.967 19.117 8.707 1.00 91.88 203 ARG A CA 1
ATOM 1652 C C . ARG A 1 203 ? -3.500 19.542 8.659 1.00 91.88 203 ARG A C 1
ATOM 1654 O O . ARG A 1 203 ? -2.815 19.536 9.674 1.00 91.88 203 ARG A O 1
ATOM 1661 N N . ASN A 1 204 ? -3.035 19.959 7.483 1.00 91.88 204 ASN A N 1
ATOM 1662 C CA . ASN A 1 204 ? -1.649 20.356 7.199 1.00 91.88 204 ASN A CA 1
ATOM 1663 C C . ASN A 1 204 ? -0.619 19.245 7.462 1.00 91.88 204 ASN A C 1
ATOM 1665 O O . ASN A 1 204 ? 0.576 19.511 7.586 1.00 91.88 204 ASN A O 1
ATOM 1669 N N . TYR A 1 205 ? -1.075 17.997 7.555 1.00 92.62 205 TYR A N 1
ATOM 1670 C CA . TYR A 1 205 ? -0.198 16.853 7.699 1.00 92.62 205 TYR A CA 1
ATOM 1671 C C . TYR A 1 205 ? 0.244 16.354 6.325 1.00 92.62 205 TYR A C 1
ATOM 1673 O O . TYR A 1 205 ? -0.535 16.302 5.376 1.00 92.62 205 TYR A O 1
ATOM 1681 N N . HIS A 1 206 ? 1.508 15.956 6.239 1.00 94.69 206 HIS A N 1
ATOM 1682 C CA . HIS A 1 206 ? 2.075 15.308 5.067 1.00 94.69 206 HIS A CA 1
ATOM 1683 C C . HIS A 1 206 ? 2.472 13.898 5.461 1.00 94.69 206 HIS A C 1
ATOM 1685 O O . HIS A 1 206 ? 3.305 13.705 6.355 1.00 94.69 206 HIS A O 1
ATOM 1691 N N . ASP A 1 207 ? 1.841 12.926 4.810 1.00 94.94 207 ASP A N 1
ATOM 1692 C CA . ASP A 1 207 ? 2.117 11.523 5.057 1.00 94.94 207 ASP A CA 1
ATOM 1693 C C . ASP A 1 207 ? 3.549 11.194 4.635 1.00 94.94 207 ASP A C 1
ATOM 1695 O O . ASP A 1 207 ? 4.014 11.584 3.565 1.00 94.94 207 ASP A O 1
ATOM 1699 N N . LYS A 1 208 ? 4.272 10.535 5.533 1.00 95.31 208 LYS A N 1
ATOM 1700 C CA . LYS A 1 208 ? 5.696 10.266 5.385 1.00 95.31 208 LYS A CA 1
ATOM 1701 C C . LYS A 1 208 ? 6.086 9.051 6.200 1.00 95.31 208 LYS A C 1
ATOM 1703 O O . LYS A 1 208 ? 5.583 8.850 7.309 1.00 95.31 208 LYS A O 1
ATOM 1708 N N . GLY A 1 209 ? 7.038 8.294 5.683 1.00 94.56 209 GLY A N 1
ATOM 1709 C CA . GLY A 1 209 ? 7.561 7.138 6.386 1.00 94.56 209 GLY A CA 1
ATOM 1710 C C . GLY A 1 209 ? 8.773 6.535 5.710 1.00 94.56 209 GLY A C 1
ATOM 1711 O O . GLY A 1 209 ? 9.144 6.909 4.598 1.00 94.56 209 GLY A O 1
ATOM 1712 N N . VAL A 1 210 ? 9.386 5.594 6.416 1.00 95.75 210 VAL A N 1
ATOM 1713 C CA . VAL A 1 210 ? 10.481 4.761 5.916 1.00 95.75 210 VAL A CA 1
ATOM 1714 C C . VAL A 1 210 ? 10.063 3.301 5.967 1.00 95.75 210 VAL A C 1
ATOM 1716 O O . VAL A 1 210 ? 9.243 2.912 6.802 1.00 95.75 210 VAL A O 1
ATOM 1719 N N . PHE A 1 211 ? 10.616 2.477 5.090 1.00 93.62 211 PHE A N 1
ATOM 1720 C CA . PHE A 1 211 ? 10.354 1.048 5.078 1.00 93.62 211 PHE A CA 1
ATOM 1721 C C . PHE A 1 211 ? 11.598 0.237 4.764 1.00 93.62 211 PHE A C 1
ATOM 1723 O O . PHE A 1 211 ? 12.552 0.712 4.148 1.00 93.62 211 PHE A O 1
ATOM 1730 N N . ILE A 1 212 ? 11.535 -1.023 5.175 1.00 93.00 212 ILE A N 1
ATOM 1731 C CA . ILE A 1 212 ? 12.469 -2.066 4.802 1.00 93.00 212 ILE A CA 1
ATOM 1732 C C . ILE A 1 212 ? 11.688 -3.314 4.389 1.00 93.00 212 ILE A C 1
ATOM 1734 O O . ILE A 1 212 ? 10.757 -3.751 5.072 1.00 93.00 212 ILE A O 1
ATOM 1738 N N . ALA A 1 213 ? 12.075 -3.896 3.262 1.00 90.75 213 ALA A N 1
ATOM 1739 C CA . ALA A 1 213 ? 11.605 -5.183 2.792 1.00 90.75 213 ALA A CA 1
ATOM 1740 C C . ALA A 1 213 ? 12.760 -6.189 2.900 1.00 90.75 213 ALA A C 1
ATOM 1742 O O . ALA A 1 213 ? 13.799 -6.044 2.257 1.00 90.75 213 ALA A O 1
ATOM 1743 N N . ILE A 1 214 ? 12.579 -7.196 3.752 1.00 89.12 214 ILE A N 1
ATOM 1744 C CA . ILE A 1 214 ? 13.588 -8.195 4.105 1.00 89.12 214 ILE A CA 1
ATOM 1745 C C . ILE A 1 214 ? 13.222 -9.522 3.434 1.00 89.12 214 ILE A C 1
ATOM 1747 O O . ILE A 1 214 ? 12.182 -10.102 3.769 1.00 89.12 214 ILE A O 1
ATOM 1751 N N . PRO A 1 215 ? 14.040 -10.044 2.509 1.00 84.88 215 PRO A N 1
ATOM 1752 C CA . PRO A 1 215 ? 13.763 -11.320 1.865 1.00 84.88 215 PRO A CA 1
ATOM 1753 C C . PRO A 1 215 ? 13.955 -12.457 2.875 1.00 84.88 215 PRO A C 1
ATOM 1755 O O . PRO A 1 215 ? 15.050 -12.674 3.386 1.00 84.88 215 PRO A O 1
ATOM 1758 N N . LEU A 1 216 ? 12.905 -13.229 3.156 1.00 81.44 216 LEU A N 1
ATOM 1759 C CA . LEU A 1 216 ? 12.943 -14.279 4.181 1.00 81.44 216 LEU A CA 1
ATOM 1760 C C . LEU A 1 216 ? 13.761 -15.508 3.775 1.00 81.44 216 LEU A C 1
ATOM 1762 O O . LEU A 1 216 ? 14.045 -16.350 4.627 1.00 81.44 216 LEU A O 1
ATOM 1766 N N . ARG A 1 217 ? 14.178 -15.605 2.507 1.00 79.44 217 ARG A N 1
ATOM 1767 C CA . ARG A 1 217 ? 15.082 -16.663 2.028 1.00 79.44 217 ARG A CA 1
ATOM 1768 C C . ARG A 1 217 ? 16.407 -16.708 2.787 1.00 79.44 217 ARG A C 1
ATOM 1770 O O . ARG A 1 217 ? 16.987 -17.773 2.896 1.00 79.44 217 ARG A O 1
ATOM 1777 N N . ILE A 1 218 ? 16.849 -15.594 3.376 1.00 77.12 218 ILE A N 1
ATOM 1778 C CA . ILE A 1 218 ? 18.082 -15.556 4.180 1.00 77.12 218 ILE A CA 1
ATOM 1779 C C . ILE A 1 218 ? 17.955 -16.317 5.509 1.00 77.12 218 ILE A C 1
ATOM 1781 O O . ILE A 1 218 ? 18.963 -16.674 6.105 1.00 77.12 218 ILE A O 1
ATOM 1785 N N . PHE A 1 219 ? 16.725 -16.564 5.974 1.00 76.94 219 PHE A N 1
ATOM 1786 C CA . PHE A 1 219 ? 16.441 -17.252 7.237 1.00 76.94 219 PHE A CA 1
ATOM 1787 C C . PHE A 1 219 ? 15.924 -18.682 7.043 1.00 76.94 219 PHE A C 1
ATOM 1789 O O . PHE A 1 219 ? 15.675 -19.380 8.024 1.00 76.94 219 PHE A O 1
ATOM 1796 N N . LYS A 1 220 ? 15.697 -19.120 5.798 1.00 69.81 220 LYS A N 1
ATOM 1797 C CA . LYS A 1 220 ? 15.150 -20.445 5.493 1.00 69.81 220 LYS A CA 1
ATOM 1798 C C . LYS A 1 220 ? 16.146 -21.246 4.665 1.00 69.81 220 LYS A C 1
ATOM 1800 O O . LYS A 1 220 ? 16.671 -20.761 3.678 1.00 69.81 220 LYS A O 1
ATOM 1805 N N . PHE A 1 221 ? 16.301 -22.525 4.998 1.00 67.25 221 PHE A N 1
ATOM 1806 C CA . PHE A 1 221 ? 17.086 -23.491 4.214 1.00 67.25 221 PHE A CA 1
ATOM 1807 C C . PHE A 1 221 ? 16.426 -23.897 2.879 1.00 67.25 221 PHE A C 1
ATOM 1809 O O . PHE A 1 221 ? 16.910 -24.792 2.195 1.00 67.25 221 PHE A O 1
ATOM 1816 N N . LYS A 1 222 ? 15.290 -23.284 2.521 1.00 68.31 222 LYS A N 1
ATOM 1817 C CA . LYS A 1 222 ? 14.552 -23.516 1.274 1.00 68.31 222 LYS A CA 1
ATOM 1818 C C . LYS A 1 222 ? 14.305 -22.180 0.595 1.00 68.31 222 LYS A C 1
ATOM 1820 O O . LYS A 1 222 ? 13.996 -21.199 1.277 1.00 68.31 222 LYS A O 1
ATOM 1825 N N . ASP A 1 223 ? 14.390 -22.172 -0.731 1.00 66.88 223 ASP A N 1
ATOM 1826 C CA . ASP A 1 223 ? 14.088 -20.984 -1.517 1.00 66.88 223 ASP A CA 1
ATOM 1827 C C . ASP A 1 223 ? 12.646 -20.530 -1.249 1.00 66.88 223 ASP A C 1
ATOM 1829 O O . ASP A 1 223 ? 11.709 -21.334 -1.212 1.00 66.88 223 ASP A O 1
ATOM 1833 N N . THR A 1 224 ? 12.476 -19.240 -0.972 1.00 65.12 224 THR A N 1
ATOM 1834 C CA . THR A 1 224 ? 11.165 -18.653 -0.705 1.00 65.12 224 THR A CA 1
ATOM 1835 C C . THR A 1 224 ? 11.078 -17.262 -1.321 1.00 65.12 224 THR A C 1
ATOM 1837 O O . THR A 1 224 ? 11.946 -16.422 -1.074 1.00 65.12 224 THR A O 1
ATOM 1840 N N . PRO A 1 225 ? 9.997 -16.955 -2.058 1.00 67.00 225 PRO A N 1
ATOM 1841 C CA . PRO A 1 225 ? 9.742 -15.607 -2.552 1.00 67.00 225 PRO A CA 1
ATOM 1842 C C . PRO A 1 225 ? 9.167 -14.684 -1.460 1.00 67.00 225 PRO A C 1
ATOM 1844 O O . PRO A 1 225 ? 8.741 -13.570 -1.756 1.00 67.00 225 PRO A O 1
ATOM 1847 N N . GLN A 1 226 ? 9.068 -15.146 -0.207 1.00 72.06 226 GLN A N 1
ATOM 1848 C CA . GLN A 1 226 ? 8.473 -14.369 0.877 1.00 72.06 226 GLN A CA 1
ATOM 1849 C C . GLN A 1 226 ? 9.381 -13.215 1.309 1.00 72.06 226 GLN A C 1
ATOM 1851 O O . GLN A 1 226 ? 10.548 -13.418 1.639 1.00 72.06 226 GLN A O 1
ATOM 1856 N N . THR A 1 227 ? 8.792 -12.028 1.424 1.00 77.19 227 THR A N 1
ATOM 1857 C CA . THR A 1 227 ? 9.450 -10.821 1.931 1.00 77.19 227 THR A CA 1
ATOM 1858 C C . THR A 1 227 ? 8.700 -10.322 3.160 1.00 77.19 227 THR A C 1
ATOM 1860 O O . THR A 1 227 ? 7.477 -10.164 3.126 1.00 77.19 227 THR A O 1
ATOM 1863 N N . ALA A 1 228 ? 9.414 -10.080 4.257 1.00 81.06 228 ALA A N 1
ATOM 1864 C CA . ALA A 1 228 ? 8.876 -9.368 5.406 1.00 81.06 228 ALA A CA 1
ATOM 1865 C C . ALA A 1 228 ? 8.956 -7.864 5.142 1.00 81.06 228 ALA A C 1
ATOM 1867 O O . ALA A 1 228 ? 10.026 -7.345 4.848 1.00 81.0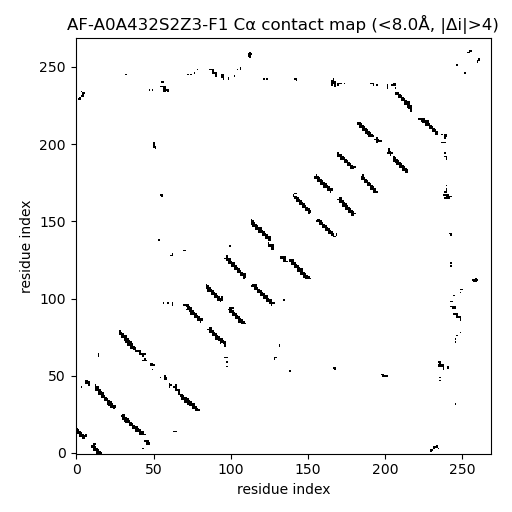6 228 ALA A O 1
ATOM 1868 N N . TYR A 1 229 ? 7.824 -7.175 5.242 1.00 83.75 229 TYR A N 1
ATOM 1869 C CA . TYR A 1 229 ? 7.745 -5.729 5.074 1.00 83.75 229 TYR A CA 1
ATOM 1870 C C . TYR A 1 229 ? 7.565 -5.075 6.439 1.00 83.75 229 TYR A C 1
ATOM 1872 O O . TYR A 1 229 ? 6.649 -5.432 7.183 1.00 83.75 229 TYR A O 1
ATOM 1880 N N . MET A 1 230 ? 8.435 -4.126 6.759 1.00 85.50 230 MET A N 1
ATOM 1881 C CA . MET A 1 230 ? 8.355 -3.314 7.966 1.00 85.50 230 MET A CA 1
ATOM 1882 C C . MET A 1 230 ? 8.397 -1.849 7.566 1.00 85.50 230 MET A C 1
ATOM 1884 O O . MET A 1 230 ? 9.182 -1.460 6.706 1.00 85.50 230 MET A O 1
ATOM 1888 N N . SER A 1 231 ? 7.574 -1.028 8.205 1.00 88.25 231 SER A N 1
ATOM 1889 C CA . SER A 1 231 ? 7.544 0.406 7.949 1.00 88.25 231 SER A CA 1
ATOM 1890 C C . SER A 1 231 ? 7.381 1.195 9.234 1.00 88.25 231 SER A C 1
ATOM 1892 O O . SER A 1 231 ? 6.669 0.773 10.143 1.00 88.25 231 SER A O 1
ATOM 1894 N N . LEU A 1 232 ? 8.007 2.363 9.271 1.00 88.38 232 LEU A N 1
ATOM 1895 C CA . LEU A 1 232 ? 7.865 3.352 10.323 1.00 88.38 232 LEU A CA 1
ATOM 1896 C C . LEU A 1 232 ? 7.166 4.578 9.734 1.00 88.38 232 LEU A C 1
ATOM 1898 O O . LEU A 1 232 ? 7.744 5.304 8.926 1.00 88.38 232 LEU A O 1
ATOM 1902 N N . ALA A 1 233 ? 5.926 4.793 10.160 1.00 88.50 233 ALA A N 1
ATOM 1903 C CA . ALA A 1 233 ? 5.121 5.959 9.830 1.00 88.50 233 ALA A CA 1
ATOM 1904 C C . ALA A 1 233 ? 4.074 6.188 10.931 1.00 88.50 233 ALA A C 1
ATOM 1906 O O . ALA A 1 233 ? 3.675 5.223 11.595 1.00 88.50 233 ALA A O 1
ATOM 1907 N N . PRO A 1 234 ? 3.598 7.430 11.132 1.00 86.19 234 PRO A N 1
ATOM 1908 C CA . PRO A 1 234 ? 2.408 7.677 11.935 1.00 86.19 234 PRO A CA 1
ATOM 1909 C C . PRO A 1 234 ? 1.217 6.899 11.365 1.00 86.19 234 PRO A C 1
ATOM 1911 O O . PRO A 1 234 ? 0.853 7.063 10.206 1.00 86.19 234 PRO A O 1
ATOM 1914 N N . TRP A 1 235 ? 0.622 6.037 12.182 1.00 81.50 235 TRP A N 1
ATOM 1915 C CA . TRP A 1 235 ? -0.373 5.054 11.745 1.00 81.50 235 TRP A CA 1
ATOM 1916 C C . TRP A 1 235 ? -1.815 5.440 12.099 1.00 81.50 235 TRP A C 1
ATOM 1918 O O . TRP A 1 235 ? -2.757 4.752 11.721 1.00 81.50 235 TRP A O 1
ATOM 1928 N N . THR A 1 236 ? -1.986 6.585 12.759 1.00 85.31 236 THR A N 1
ATOM 1929 C CA . THR A 1 236 ? -3.269 7.194 13.139 1.00 85.31 236 THR A CA 1
ATOM 1930 C C . THR A 1 236 ? -3.681 8.319 12.179 1.00 85.31 236 THR A C 1
ATOM 1932 O O . THR A 1 236 ? -4.401 9.246 12.547 1.00 85.31 236 THR A O 1
ATOM 1935 N N . ARG A 1 237 ? -3.194 8.265 10.930 1.00 91.25 237 ARG A N 1
ATOM 1936 C CA . ARG A 1 237 ? -3.363 9.302 9.899 1.00 91.25 237 ARG A CA 1
ATOM 1937 C C . ARG A 1 237 ? -4.074 8.757 8.668 1.00 91.25 237 ARG A C 1
ATOM 1939 O O . ARG A 1 237 ? -3.822 7.633 8.250 1.00 91.25 237 ARG A O 1
ATOM 1946 N N . ASP A 1 238 ? -4.913 9.593 8.058 1.00 94.38 238 ASP A N 1
ATOM 1947 C CA . ASP A 1 238 ? -5.703 9.230 6.869 1.00 94.38 238 ASP A CA 1
ATOM 1948 C C . ASP A 1 238 ? -5.267 9.946 5.582 1.00 94.38 238 ASP A C 1
ATOM 1950 O O . ASP A 1 238 ? -5.761 9.633 4.499 1.00 94.38 238 ASP A O 1
ATOM 1954 N N . VAL A 1 239 ? -4.338 10.897 5.690 1.00 95.69 239 VAL A N 1
ATOM 1955 C CA . VAL A 1 239 ? -3.851 11.712 4.569 1.00 95.69 239 VAL A CA 1
ATOM 1956 C C . VAL A 1 239 ? -3.056 10.867 3.578 1.00 95.69 239 VAL A C 1
ATOM 1958 O O . VAL A 1 239 ? -2.225 10.052 3.987 1.00 95.69 239 VAL A O 1
ATOM 1961 N N . GLY A 1 240 ? -3.274 11.082 2.277 1.00 96.00 240 GLY A N 1
ATOM 1962 C CA . GLY A 1 240 ? -2.425 10.518 1.229 1.00 96.00 240 GLY A CA 1
ATOM 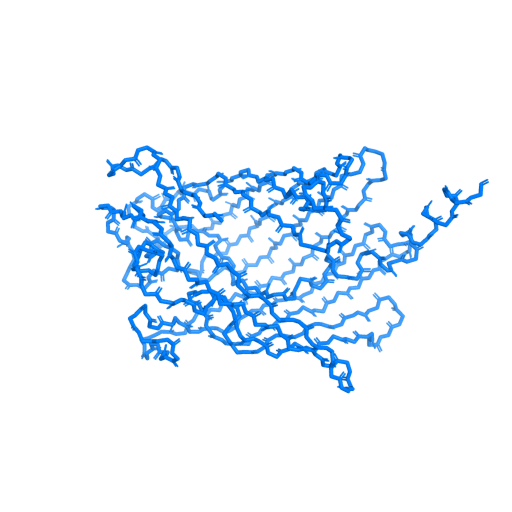1963 C C . GLY A 1 240 ? -2.514 8.999 1.078 1.00 96.00 240 GLY A C 1
ATOM 1964 O O . GLY A 1 240 ? -1.628 8.388 0.487 1.00 96.00 240 GLY A O 1
ATOM 1965 N N . GLN A 1 241 ? -3.542 8.358 1.633 1.00 96.19 241 GLN A N 1
ATOM 1966 C CA . GLN A 1 241 ? -3.652 6.900 1.657 1.00 96.19 241 GLN A CA 1
ATOM 1967 C C . GLN A 1 241 ? -4.196 6.343 0.335 1.00 96.19 241 GLN A C 1
ATOM 1969 O O . GLN A 1 241 ? -5.195 6.828 -0.191 1.00 96.19 241 GLN A O 1
ATOM 1974 N N . LEU A 1 242 ? -3.557 5.287 -0.169 1.00 96.50 242 LEU A N 1
ATOM 1975 C CA . LEU A 1 242 ? -4.022 4.490 -1.310 1.00 96.50 242 LEU A CA 1
ATOM 1976 C C . LEU A 1 242 ? -4.573 3.147 -0.821 1.00 96.50 242 LEU A C 1
ATOM 1978 O O . LEU A 1 242 ? -4.186 2.658 0.254 1.00 96.50 242 LEU A O 1
ATOM 1982 N N . ALA A 1 243 ? -5.445 2.535 -1.618 1.00 96.19 243 ALA A N 1
ATOM 1983 C CA . ALA A 1 243 ? -5.874 1.166 -1.373 1.00 96.19 243 ALA A CA 1
ATOM 1984 C C . ALA A 1 243 ? -4.712 0.184 -1.582 1.00 96.19 243 ALA A C 1
ATOM 1986 O O . ALA A 1 243 ? -3.869 0.324 -2.472 1.00 96.19 243 ALA A O 1
ATOM 1987 N N . GLY A 1 244 ? -4.654 -0.826 -0.722 1.00 93.00 244 GLY A N 1
ATOM 1988 C CA . GLY A 1 244 ? -3.720 -1.934 -0.847 1.00 93.00 244 GLY A CA 1
ATOM 1989 C C . GLY A 1 244 ? -4.234 -2.982 -1.830 1.00 93.00 244 GLY A C 1
ATOM 1990 O O . GLY A 1 244 ? -5.416 -3.327 -1.823 1.00 93.00 244 GLY A O 1
ATOM 1991 N N . ARG A 1 245 ? -3.327 -3.548 -2.635 1.00 93.12 245 ARG A N 1
ATOM 1992 C CA . ARG A 1 245 ? -3.593 -4.704 -3.503 1.00 93.12 245 ARG A CA 1
ATOM 1993 C C . ARG A 1 245 ? -2.475 -5.742 -3.392 1.00 93.12 245 ARG A C 1
ATOM 1995 O O . ARG A 1 245 ? -1.310 -5.348 -3.289 1.00 93.12 245 ARG A O 1
ATOM 2002 N N . PRO A 1 246 ? -2.774 -7.053 -3.481 1.00 89.38 246 PRO A N 1
ATOM 2003 C CA . PRO A 1 246 ? -1.736 -8.083 -3.544 1.00 89.38 246 PRO A CA 1
ATOM 2004 C C . PRO A 1 246 ? -0.920 -8.012 -4.844 1.00 89.38 246 PRO A C 1
ATOM 2006 O O . PRO A 1 246 ? 0.272 -8.322 -4.847 1.00 89.38 246 PRO A O 1
ATOM 2009 N N . LEU A 1 247 ? -1.547 -7.587 -5.946 1.00 91.88 247 LEU A N 1
ATOM 2010 C CA . LEU A 1 247 ? -0.886 -7.332 -7.222 1.00 91.88 247 LEU A CA 1
ATOM 2011 C C . LEU A 1 247 ? -0.416 -5.872 -7.299 1.00 91.88 247 LEU A C 1
ATOM 2013 O O . LEU A 1 247 ? -1.204 -4.957 -7.526 1.00 91.88 247 LEU A O 1
ATOM 2017 N N . ASN A 1 248 ? 0.894 -5.666 -7.168 1.00 90.88 248 ASN A N 1
ATOM 2018 C CA . ASN A 1 248 ? 1.561 -4.443 -7.613 1.00 90.88 248 ASN A CA 1
ATOM 2019 C C . ASN A 1 248 ? 2.118 -4.694 -9.022 1.00 90.88 248 ASN A C 1
ATOM 2021 O O . ASN A 1 248 ? 3.115 -5.406 -9.169 1.00 90.88 248 ASN A O 1
ATOM 2025 N N . LEU A 1 249 ? 1.453 -4.147 -10.046 1.00 92.50 249 LEU A N 1
ATOM 2026 C CA . LEU A 1 249 ? 1.763 -4.439 -11.449 1.00 92.50 249 LEU A CA 1
ATOM 2027 C C . LEU A 1 249 ? 3.210 -4.086 -11.812 1.00 92.50 249 LEU A C 1
ATOM 2029 O O . LEU A 1 249 ? 3.907 -4.906 -12.407 1.00 92.50 249 LEU A O 1
ATOM 2033 N N . TYR A 1 250 ? 3.683 -2.902 -11.408 1.00 92.38 250 TYR A N 1
ATOM 2034 C CA . TYR A 1 250 ? 5.049 -2.462 -11.691 1.00 92.38 250 TYR A CA 1
ATOM 2035 C C . TYR A 1 250 ? 6.082 -3.411 -11.083 1.00 92.38 250 TYR A C 1
ATOM 2037 O O . TYR A 1 250 ? 6.923 -3.932 -11.810 1.00 92.38 250 TYR A O 1
ATOM 2045 N N . ARG A 1 251 ? 5.987 -3.721 -9.781 1.00 87.94 251 ARG A N 1
ATOM 2046 C CA . ARG A 1 251 ? 6.935 -4.641 -9.128 1.00 87.94 251 ARG A CA 1
ATOM 2047 C C . ARG A 1 251 ? 6.887 -6.041 -9.749 1.00 87.94 251 ARG A C 1
ATOM 2049 O O . ARG A 1 251 ? 7.922 -6.694 -9.843 1.00 87.94 251 ARG A O 1
ATOM 2056 N N . PHE A 1 252 ? 5.712 -6.497 -10.189 1.00 87.31 252 PHE A N 1
ATOM 2057 C CA . PHE A 1 252 ? 5.559 -7.814 -10.806 1.00 87.31 252 PHE A CA 1
ATOM 2058 C C . PHE A 1 252 ? 6.192 -7.899 -12.203 1.00 87.31 252 PHE A C 1
ATOM 2060 O O . PHE A 1 252 ? 6.852 -8.890 -12.518 1.00 87.31 252 PHE A O 1
ATOM 2067 N N . ILE A 1 253 ? 5.999 -6.874 -13.039 1.00 87.81 253 ILE A N 1
ATOM 2068 C CA . ILE A 1 253 ? 6.509 -6.846 -14.417 1.00 87.81 253 ILE A CA 1
ATOM 2069 C C . ILE A 1 253 ? 7.966 -6.389 -14.485 1.00 87.81 253 ILE A C 1
ATOM 2071 O O . ILE A 1 253 ? 8.691 -6.847 -15.360 1.00 87.81 253 ILE A O 1
ATOM 2075 N N . ARG A 1 254 ? 8.433 -5.541 -13.561 1.00 83.00 254 ARG A N 1
ATOM 2076 C CA . ARG A 1 254 ? 9.810 -5.019 -13.550 1.00 83.00 254 ARG A CA 1
ATOM 2077 C C . ARG A 1 254 ? 10.851 -6.131 -13.634 1.00 83.00 254 ARG A C 1
ATOM 2079 O O . ARG A 1 254 ? 11.762 -6.036 -14.441 1.00 83.00 254 ARG A O 1
ATOM 2086 N N . ASN A 1 255 ? 10.685 -7.211 -12.872 1.00 74.81 255 ASN A N 1
ATOM 2087 C CA . ASN A 1 255 ? 11.621 -8.346 -12.886 1.00 74.81 255 ASN A CA 1
ATOM 2088 C C . ASN A 1 255 ? 11.521 -9.207 -14.165 1.00 74.81 255 ASN A C 1
ATOM 2090 O O . ASN A 1 255 ? 12.140 -10.261 -14.268 1.00 74.81 255 ASN A O 1
ATOM 2094 N N . LYS A 1 256 ? 10.693 -8.786 -15.120 1.00 73.88 256 LYS A N 1
ATOM 2095 C CA . LYS A 1 256 ? 10.512 -9.365 -16.451 1.00 73.88 256 LYS A CA 1
ATOM 2096 C C . LYS A 1 256 ? 10.671 -8.306 -17.549 1.00 73.88 256 LYS A C 1
ATOM 2098 O O . LYS A 1 256 ? 10.341 -8.583 -18.700 1.00 73.88 256 LYS A O 1
ATOM 2103 N N . SER A 1 257 ? 11.111 -7.089 -17.214 1.00 71.19 257 SER A N 1
ATOM 2104 C CA . SER A 1 257 ? 11.323 -6.046 -18.214 1.00 71.19 257 SER A CA 1
ATOM 2105 C C . SER A 1 257 ? 12.541 -6.394 -19.083 1.00 71.19 257 SER A C 1
ATOM 2107 O O . SER A 1 257 ? 13.465 -7.051 -18.593 1.00 71.19 257 SER A O 1
ATOM 2109 N N . PRO A 1 258 ? 12.579 -5.962 -20.359 1.00 68.38 258 PRO A N 1
ATOM 2110 C CA . PRO A 1 258 ? 13.723 -6.212 -21.238 1.00 68.38 258 PRO A CA 1
ATOM 2111 C C . PRO A 1 258 ? 15.052 -5.762 -20.619 1.00 68.38 258 PRO A C 1
ATOM 2113 O O . PRO A 1 258 ? 16.036 -6.493 -20.669 1.00 68.38 258 PRO A O 1
ATOM 2116 N N . HIS A 1 259 ? 15.052 -4.597 -19.966 1.00 70.81 259 HIS A N 1
ATOM 2117 C CA . HIS A 1 259 ? 16.197 -4.082 -19.220 1.00 70.81 259 HIS A CA 1
ATOM 2118 C C . HIS A 1 259 ? 16.659 -5.006 -18.088 1.00 70.81 259 HIS A C 1
ATOM 2120 O O . HIS A 1 259 ? 17.846 -5.300 -17.978 1.00 70.81 259 HIS A O 1
ATOM 2126 N N . TYR A 1 260 ? 15.726 -5.503 -17.268 1.00 70.56 260 TYR A N 1
ATOM 2127 C CA . TYR A 1 260 ? 16.051 -6.419 -16.173 1.00 70.56 260 TYR A CA 1
ATOM 2128 C C . TYR A 1 260 ? 16.649 -7.727 -16.701 1.00 70.56 260 TYR A C 1
ATOM 2130 O O . TYR A 1 260 ? 17.658 -8.198 -16.187 1.00 70.56 260 TYR A O 1
ATOM 2138 N N . ILE A 1 261 ? 16.063 -8.293 -17.759 1.00 72.62 261 ILE A N 1
ATOM 2139 C CA . ILE A 1 261 ? 16.578 -9.520 -18.377 1.00 72.62 261 ILE A CA 1
ATOM 2140 C C . ILE A 1 261 ? 17.998 -9.299 -18.906 1.00 72.62 261 ILE A C 1
ATOM 2142 O O . ILE A 1 261 ? 18.843 -10.156 -18.692 1.00 72.62 261 ILE A O 1
ATOM 2146 N N . LYS A 1 262 ? 18.275 -8.152 -19.540 1.00 68.62 262 LYS A N 1
ATOM 2147 C CA . LYS A 1 262 ? 19.599 -7.840 -20.090 1.00 68.62 262 LYS A CA 1
ATOM 2148 C C . LYS A 1 262 ? 20.691 -7.819 -19.013 1.00 68.62 262 LYS A C 1
ATOM 2150 O O . LYS A 1 262 ? 21.681 -8.518 -19.154 1.00 68.62 262 LYS A O 1
ATOM 2155 N N . ILE A 1 263 ? 20.488 -7.082 -17.919 1.00 66.44 263 ILE A N 1
ATOM 2156 C CA . ILE A 1 263 ? 21.497 -6.958 -16.850 1.00 66.44 263 ILE A CA 1
ATOM 2157 C C . ILE A 1 263 ? 21.802 -8.307 -16.188 1.00 66.44 263 ILE A C 1
ATOM 2159 O O . ILE A 1 263 ? 22.961 -8.649 -15.990 1.00 66.44 263 ILE A O 1
ATOM 2163 N N . TYR A 1 264 ? 20.770 -9.080 -15.842 1.00 63.81 264 TYR A N 1
ATOM 2164 C CA . TYR A 1 264 ? 20.947 -10.315 -15.067 1.00 63.81 264 TYR A CA 1
ATOM 2165 C C . TYR A 1 264 ? 21.184 -11.567 -15.927 1.00 63.81 264 TYR A C 1
ATOM 2167 O O . TYR A 1 264 ? 21.433 -12.643 -15.378 1.00 63.81 264 TYR A O 1
ATOM 2175 N N . ALA A 1 265 ? 21.082 -11.457 -17.255 1.00 59.69 265 ALA A N 1
ATOM 2176 C CA . ALA A 1 265 ? 21.586 -12.472 -18.177 1.00 59.69 265 ALA A CA 1
ATOM 2177 C C . ALA A 1 265 ? 23.111 -12.365 -18.315 1.00 59.69 265 ALA A C 1
ATOM 2179 O O . ALA A 1 265 ? 23.781 -13.390 -18.236 1.00 59.69 265 ALA A O 1
ATOM 2180 N N . ASP A 1 266 ? 23.638 -11.140 -18.408 1.00 50.53 266 ASP A N 1
ATOM 2181 C CA . ASP A 1 266 ? 25.075 -10.875 -18.551 1.00 50.53 266 ASP A CA 1
ATOM 2182 C C . ASP A 1 266 ? 25.872 -11.175 -17.257 1.00 50.53 266 ASP A C 1
ATOM 2184 O O . ASP A 1 266 ? 27.066 -11.432 -17.317 1.00 50.53 266 ASP A O 1
ATOM 2188 N N . GLU A 1 267 ? 25.234 -11.205 -16.077 1.00 51.47 267 GLU A N 1
ATOM 2189 C CA . GLU A 1 267 ? 25.874 -11.612 -14.803 1.00 51.47 267 GLU A CA 1
ATOM 2190 C C . GLU A 1 267 ? 26.041 -13.140 -14.630 1.00 51.47 267 GLU A C 1
ATOM 2192 O O . GLU A 1 267 ? 26.612 -13.589 -13.631 1.00 51.47 267 GLU A O 1
ATOM 2197 N N . LYS A 1 268 ? 25.497 -13.956 -15.544 1.00 42.59 268 LYS A N 1
ATOM 2198 C CA . LYS A 1 268 ? 25.589 -15.429 -15.496 1.00 42.59 268 LYS A CA 1
ATOM 2199 C C . LYS A 1 268 ? 26.628 -16.028 -16.450 1.00 42.59 268 LYS A C 1
ATOM 2201 O O . LYS A 1 268 ? 26.747 -17.256 -16.473 1.00 42.59 268 LYS A O 1
ATOM 2206 N N . GLU A 1 269 ? 27.355 -15.197 -17.189 1.00 35.53 269 GLU A N 1
ATOM 2207 C CA . GLU A 1 269 ? 28.533 -15.571 -17.988 1.00 35.53 269 GLU A CA 1
ATOM 2208 C C . GLU A 1 269 ? 29.828 -15.142 -17.285 1.00 35.53 269 GLU A C 1
ATOM 2210 O O . GLU A 1 269 ? 30.816 -15.906 -17.385 1.00 35.53 269 GLU A O 1
#

Solvent-accessible surface area (backbone atoms only — not comparable to full-atom values): 14161 Å² total; per-residue (Å²): 103,49,66,48,52,76,41,98,71,41,61,74,26,38,34,41,44,57,71,52,74,50,76,48,81,49,77,94,50,27,32,41,42,36,28,40,35,39,54,75,48,72,65,36,64,69,76,69,73,55,76,45,99,78,57,76,40,22,58,47,38,65,53,63,41,50,74,59,76,39,62,43,24,44,24,49,32,39,51,49,75,79,49,91,56,26,34,40,30,39,41,38,39,30,34,25,67,58,35,31,37,41,32,38,39,40,39,37,46,47,90,65,45,46,36,34,41,32,43,35,37,34,46,33,28,41,40,39,64,88,40,90,89,42,68,48,92,82,57,81,36,45,32,37,34,43,35,42,38,40,53,39,80,84,78,32,36,39,39,40,38,38,40,37,38,18,41,73,64,35,42,39,41,35,44,35,43,35,31,52,55,98,72,32,38,41,33,38,39,42,22,51,53,57,33,86,91,45,48,74,81,48,33,87,47,61,40,50,36,40,37,40,35,42,52,46,36,84,80,40,103,52,92,50,95,50,62,51,73,49,60,53,44,76,60,72,47,39,56,74,35,72,85,63,57,84,76,51,56,66,73,64,45,48,80,66,26,66,44,48,49,53,60,63,53,65,74,74,115

Sequence (269 aa):
MRTFLNDPSGAFKYEISYDVGLKEYLFNNFFITSKIAIPLTNNIKSINEPLMENPVRSDIDRYLGQQNIKIMNLSLNYMNSLYKNTFIGVSAGYNELMFAGIGGDILYFIGDGKHAVGIGGDFVRKRDENVLFKIKNNKNFYDYYLSYYYYMDYPEININIKAGRFLAGDKGVRLEVSRNVKGFEIGFWYTYTNTSNFTGDNRNYHDKGVFIAIPLRIFKFKDTPQTAYMSLAPWTRDVGQLAGRPLNLYRFIRNKSPHYIKIYADEKE

Secondary structure (DSSP, 8-state):
-EEEEEETTEEEEEEEEEEEEEEEE-STTEEEEEEEEEEEEE--------SSSS-SSTTHHHHHS--S-EEEEEEEEEEEEEETTEEEEEEEEE-SSSEEEEEEEEEEEETTTTEEEEEEEEEEEEEPSSSTT-EEEEEEEEEEEEEEEEEETTTTEEEEEEEEE-TTS-EEEEEEEEEEETTEEEEEEEEEE--TT--GGGTT--EEEEEEEEEGGGG-SS----EEEEEES-SS--TT-----S--HHHHHHTTSHHHHHHHHHTT-

Nearest PDB structures (foldseek):
  3emn-assembly1_X  TM=5.439E-01  e=7.341E-01  Mus musculus
  4fso-assembly1_A  TM=4.043E-01  e=5.361E-01  Pseudomonas aeruginosa PAO1
  4bum-assembly1_X-2  TM=5.730E-01  e=3.353E+00  Danio rerio
  4fso-assembly2_B  TM=3.340E-01  e=1.607E-01  Pseudomonas aeruginosa PAO1
  7de8-assembly1_X  TM=3.708E-01  e=6.966E-01  Neisseria meningitidis

Mean predicted aligned error: 5.4 Å